Protein AF-A0A381ZHE6-F1 (afdb_monomer_lite)

Sequence (271 aa):
MRTLHIFGDSFSQPFKEDWVWTNQLGNKLQVTALSNNSHIGVSNDWIFSNVRDAILGNQEKPLVKGDVVIVILTSPYRYWFFKDKPQLSNYMISNWDEFATEHDKGITEAIKGYVNYIQRDELDLIRTEFQVGWLKQMRHQIEFDLLLIPGFSMTIDFAGIINVLGDLTGSVSNAEFVTPDDDEKWYKGGIDTRYNHLIKDNHDILADKCVHSLMTGTTLDLCVGFKRHILRGDERYTSKQVGPLLIPKAKKLNTTSDRYKDTKHWLTGDK

Structure (mmCIF, N/CA/C/O backbone):
data_AF-A0A381ZHE6-F1
#
_entry.id   AF-A0A381ZHE6-F1
#
loop_
_atom_site.group_PDB
_atom_site.id
_atom_site.type_symbol
_atom_site.label_atom_id
_atom_site.label_alt_id
_atom_site.label_comp_id
_atom_site.label_asym_id
_atom_site.label_entity_id
_atom_site.label_seq_id
_atom_site.pdbx_PDB_ins_code
_atom_site.Cartn_x
_atom_site.Cartn_y
_atom_site.Cartn_z
_atom_site.occupancy
_atom_site.B_iso_or_equiv
_atom_site.auth_seq_id
_atom_site.auth_comp_id
_atom_site.auth_asym_id
_atom_site.auth_atom_id
_atom_site.pdbx_PDB_model_num
ATOM 1 N N . MET A 1 1 ? -16.348 10.743 16.557 1.00 73.19 1 MET A N 1
ATOM 2 C CA . MET A 1 1 ? -16.405 10.526 15.096 1.00 73.19 1 MET A CA 1
ATOM 3 C C . MET A 1 1 ? -15.244 9.616 14.762 1.00 73.19 1 MET A C 1
ATOM 5 O O . MET A 1 1 ? -14.147 9.947 15.182 1.00 73.19 1 MET A O 1
ATOM 9 N N . ARG A 1 2 ? -15.495 8.451 14.156 1.00 93.94 2 ARG A N 1
ATOM 10 C CA . ARG A 1 2 ? -14.466 7.433 13.890 1.00 93.94 2 ARG A CA 1
ATOM 11 C C . ARG A 1 2 ? -13.943 7.633 12.473 1.00 93.94 2 ARG A C 1
ATOM 13 O O . ARG A 1 2 ? -14.744 7.600 11.536 1.00 93.94 2 ARG A O 1
ATOM 20 N N . THR A 1 3 ? -12.646 7.860 12.320 1.00 98.12 3 THR A N 1
ATOM 21 C CA . THR A 1 3 ? -11.986 8.005 11.018 1.00 98.12 3 THR A CA 1
ATOM 22 C C . THR A 1 3 ? -11.252 6.715 10.669 1.00 98.12 3 THR A C 1
ATOM 24 O O . THR A 1 3 ? -10.624 6.095 11.527 1.00 98.12 3 THR A O 1
ATOM 27 N N . LEU A 1 4 ? -11.337 6.304 9.405 1.00 98.62 4 LEU A N 1
ATOM 28 C CA . LEU A 1 4 ? -10.441 5.308 8.826 1.00 98.62 4 LEU A CA 1
ATOM 29 C C . LEU A 1 4 ? -9.236 6.035 8.228 1.00 98.62 4 LEU A C 1
ATOM 31 O O . LEU A 1 4 ? -9.393 6.788 7.265 1.00 98.62 4 LEU A O 1
ATOM 35 N N . HIS A 1 5 ? -8.050 5.802 8.779 1.00 98.75 5 HIS A N 1
ATOM 36 C CA . HIS A 1 5 ? -6.783 6.260 8.221 1.00 98.75 5 HIS A CA 1
ATOM 37 C C . HIS A 1 5 ? -6.103 5.112 7.484 1.00 98.75 5 HIS A C 1
ATOM 39 O O . HIS A 1 5 ? -5.979 4.014 8.020 1.00 98.75 5 HIS A O 1
ATOM 45 N N . ILE A 1 6 ? -5.661 5.360 6.257 1.00 98.81 6 ILE A N 1
ATOM 46 C CA . ILE A 1 6 ? -4.939 4.389 5.437 1.00 98.81 6 ILE A CA 1
ATOM 47 C C . ILE A 1 6 ? -3.617 5.014 5.017 1.00 98.81 6 ILE A C 1
ATOM 49 O O . ILE A 1 6 ? -3.599 6.097 4.431 1.00 98.81 6 ILE A O 1
ATOM 53 N N . PHE A 1 7 ? -2.526 4.316 5.304 1.00 98.88 7 PHE A N 1
ATOM 54 C CA . PHE A 1 7 ? -1.171 4.693 4.924 1.00 98.88 7 PHE A CA 1
ATOM 55 C C . PHE A 1 7 ? -0.550 3.529 4.164 1.00 98.88 7 PHE A C 1
ATOM 57 O O . PHE A 1 7 ? -0.578 2.397 4.644 1.00 98.88 7 PHE A O 1
ATOM 64 N N . GLY A 1 8 ? 0.009 3.775 2.987 1.00 98.38 8 GLY A N 1
ATOM 65 C CA . GLY A 1 8 ? 0.552 2.683 2.191 1.00 98.38 8 GLY A CA 1
ATOM 66 C C . GLY A 1 8 ? 1.067 3.105 0.830 1.00 98.38 8 GLY A C 1
ATOM 67 O O . GLY A 1 8 ? 1.275 4.290 0.554 1.00 98.38 8 GLY A O 1
ATOM 68 N N . ASP A 1 9 ? 1.277 2.112 -0.023 1.00 97.25 9 ASP A N 1
ATOM 69 C CA . ASP A 1 9 ? 1.780 2.302 -1.374 1.00 97.25 9 ASP A CA 1
ATOM 70 C C . ASP A 1 9 ? 0.673 2.165 -2.438 1.00 97.25 9 ASP A C 1
ATOM 72 O O . ASP A 1 9 ? -0.489 2.530 -2.226 1.00 97.25 9 ASP A O 1
ATOM 76 N N . SER A 1 10 ? 1.022 1.667 -3.625 1.00 96.56 10 SER A N 1
ATOM 77 C CA . SER A 1 10 ? 0.077 1.448 -4.711 1.00 96.56 10 SER A CA 1
ATOM 78 C C . SER A 1 10 ? -1.058 0.487 -4.349 1.00 96.56 10 SER A C 1
ATOM 80 O O . SER A 1 10 ? -2.153 0.676 -4.882 1.00 96.56 10 SER A O 1
ATOM 82 N N . PHE A 1 11 ? -0.876 -0.448 -3.406 1.00 98.44 11 PHE A N 1
ATOM 83 C CA . PHE A 1 11 ? -1.942 -1.338 -2.914 1.00 98.44 11 PHE A CA 1
ATOM 84 C C . PHE A 1 11 ? -3.081 -0.611 -2.193 1.00 98.44 11 PHE A C 1
ATOM 86 O O . PHE A 1 11 ? -4.147 -1.183 -1.989 1.00 98.44 11 PHE A O 1
ATOM 93 N N . SER A 1 12 ? -2.903 0.655 -1.833 1.00 98.50 12 SER A N 1
ATOM 94 C CA . SER A 1 12 ? -3.943 1.463 -1.196 1.00 98.50 12 SER A CA 1
ATOM 95 C C . SER A 1 12 ? -4.092 2.844 -1.819 1.00 98.50 12 SER A C 1
ATOM 97 O O . SER A 1 12 ? -4.783 3.689 -1.257 1.00 98.50 12 SER A O 1
ATOM 99 N N . GLN A 1 13 ? -3.492 3.082 -2.992 1.00 97.12 13 GLN A N 1
ATOM 100 C CA . GLN A 1 13 ? -3.669 4.309 -3.772 1.00 97.12 13 GLN A CA 1
ATOM 101 C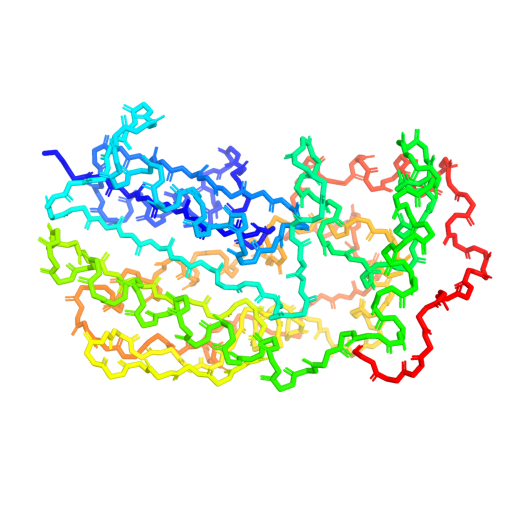 C . GLN A 1 13 ? -5.158 4.710 -3.838 1.00 97.12 13 GLN A C 1
ATOM 103 O O . GLN A 1 13 ? -5.982 3.882 -4.241 1.00 97.12 13 GLN A O 1
ATOM 108 N N . PRO A 1 14 ? -5.512 5.963 -3.491 1.00 96.44 14 PRO A N 1
ATOM 109 C CA . PRO A 1 14 ? -6.895 6.422 -3.511 1.00 96.44 14 PRO A CA 1
ATOM 110 C C . PRO A 1 14 ? -7.425 6.534 -4.944 1.00 96.44 14 PRO A C 1
ATOM 112 O O . PRO A 1 14 ? -7.077 7.450 -5.695 1.00 96.44 14 PRO A O 1
ATOM 115 N N . PHE A 1 15 ? -8.301 5.602 -5.305 1.00 96.38 15 PHE A N 1
ATOM 116 C CA . PHE A 1 15 ? -9.144 5.658 -6.496 1.00 96.38 15 PHE A CA 1
ATOM 117 C C . PHE A 1 15 ? -10.573 6.044 -6.094 1.00 96.38 15 PHE A C 1
ATOM 119 O O . PHE A 1 15 ? -10.993 5.819 -4.959 1.00 96.38 15 PHE A O 1
ATOM 126 N N . LYS A 1 16 ? -11.315 6.683 -7.006 1.00 94.75 16 LYS A N 1
ATOM 127 C CA . LYS A 1 16 ? -12.639 7.256 -6.694 1.00 94.75 16 LYS A CA 1
ATOM 128 C C . LYS A 1 16 ? -13.757 6.223 -6.748 1.00 94.75 16 LYS A C 1
ATOM 130 O O . LYS A 1 16 ? -14.853 6.485 -6.276 1.00 94.75 16 LYS A O 1
ATOM 135 N N . GLU A 1 17 ? -13.502 5.092 -7.384 1.00 96.12 17 GLU A N 1
ATOM 136 C CA . GLU A 1 17 ? -14.490 4.070 -7.649 1.00 96.12 17 GLU A CA 1
ATOM 137 C C . GLU A 1 17 ? -14.916 3.355 -6.361 1.00 96.12 17 GLU A C 1
ATOM 139 O O . GLU A 1 17 ? -14.085 2.878 -5.589 1.00 96.12 17 GLU A O 1
ATOM 144 N N . ASP A 1 18 ? -16.227 3.228 -6.151 1.00 96.00 18 ASP A N 1
ATOM 145 C CA . ASP A 1 18 ? -16.794 2.677 -4.911 1.00 96.00 18 ASP A CA 1
ATOM 146 C C . ASP A 1 18 ? -16.444 1.205 -4.671 1.00 96.00 18 ASP A C 1
ATOM 148 O O . ASP A 1 18 ? -16.496 0.730 -3.541 1.00 96.00 18 ASP A O 1
ATOM 152 N N . TRP A 1 19 ? -16.090 0.472 -5.730 1.00 96.81 19 TRP A N 1
ATOM 153 C CA . TRP A 1 19 ? -15.682 -0.930 -5.631 1.00 96.81 19 TRP A CA 1
ATOM 154 C C . TRP A 1 19 ? -14.234 -1.108 -5.172 1.00 96.81 19 TRP A C 1
ATOM 156 O O . TRP A 1 19 ? -13.796 -2.230 -4.953 1.00 96.81 19 TRP A O 1
ATOM 166 N N . VAL A 1 20 ? -13.475 -0.023 -5.029 1.00 98.25 20 VAL A N 1
ATOM 167 C CA . VAL A 1 20 ? -12.101 -0.086 -4.541 1.00 98.25 20 VAL A CA 1
ATOM 168 C C . VAL A 1 20 ? -12.120 -0.415 -3.051 1.00 98.25 20 VAL A C 1
ATOM 170 O O . VAL A 1 20 ? -12.774 0.264 -2.261 1.00 98.25 20 VAL A O 1
ATOM 173 N N . TRP A 1 21 ? -11.381 -1.456 -2.675 1.00 98.75 21 TRP A N 1
ATOM 174 C CA . TRP A 1 21 ? -11.352 -2.039 -1.328 1.00 98.75 21 TRP A CA 1
ATOM 175 C C . TRP A 1 21 ? -11.212 -1.015 -0.192 1.00 98.75 21 TRP A C 1
ATOM 177 O O . TRP A 1 21 ? -11.856 -1.172 0.840 1.00 98.75 21 TRP A O 1
ATOM 187 N N . THR A 1 22 ? -10.435 0.061 -0.366 1.00 98.38 22 THR A N 1
ATOM 188 C CA . THR A 1 22 ? -10.285 1.109 0.659 1.00 98.38 22 THR A CA 1
ATOM 189 C C . THR A 1 22 ? -11.591 1.864 0.915 1.00 98.38 22 THR A C 1
ATOM 191 O O . THR A 1 22 ? -11.921 2.172 2.060 1.00 98.38 22 THR A O 1
ATOM 194 N N . ASN A 1 23 ? -12.355 2.135 -0.147 1.00 98.25 23 ASN A N 1
ATOM 195 C CA . ASN A 1 23 ? -13.657 2.798 -0.070 1.00 98.25 23 ASN A CA 1
ATOM 196 C C . ASN A 1 23 ? -14.704 1.833 0.500 1.00 98.25 23 ASN A C 1
ATOM 198 O O . ASN A 1 23 ? -15.462 2.194 1.401 1.00 98.25 23 ASN A O 1
ATOM 202 N N . GLN A 1 24 ? -14.694 0.578 0.041 1.00 98.50 24 GLN A N 1
ATOM 203 C CA . GLN A 1 24 ? -15.563 -0.472 0.572 1.00 98.50 24 GLN A CA 1
ATOM 204 C C . GLN A 1 24 ? -15.326 -0.715 2.063 1.00 98.50 24 GLN A C 1
ATOM 206 O O . GLN A 1 24 ? -16.292 -0.826 2.812 1.00 98.50 24 GLN A O 1
ATOM 211 N N . LEU A 1 25 ? -14.069 -0.750 2.510 1.00 98.62 25 LEU A N 1
ATOM 212 C CA . LEU A 1 25 ? -13.713 -0.911 3.916 1.00 98.62 25 LEU A CA 1
ATOM 213 C C . LEU A 1 25 ? -14.293 0.225 4.765 1.00 98.62 25 LEU A C 1
ATOM 215 O O . LEU A 1 25 ? -14.941 -0.043 5.774 1.00 98.62 25 LEU A O 1
ATOM 219 N N . GLY A 1 26 ? -14.128 1.480 4.330 1.00 97.94 26 GLY A N 1
ATOM 220 C CA . GLY A 1 26 ? -14.724 2.633 5.009 1.00 97.94 26 GLY A CA 1
ATOM 221 C C . GLY A 1 26 ? -16.248 2.519 5.124 1.00 97.94 26 GLY A C 1
ATOM 222 O O . GLY A 1 26 ? -16.805 2.679 6.211 1.00 97.94 26 GLY A O 1
ATOM 223 N N . ASN A 1 27 ? -16.916 2.152 4.028 1.00 97.62 27 ASN A N 1
ATOM 224 C CA . ASN A 1 27 ? -18.369 1.977 3.998 1.00 97.62 27 ASN A CA 1
ATOM 225 C C . ASN A 1 27 ? -18.842 0.840 4.919 1.00 97.62 27 ASN A C 1
ATOM 227 O O . ASN A 1 27 ? -19.779 1.027 5.695 1.00 97.62 27 ASN A O 1
ATOM 231 N N . LYS A 1 28 ? -18.186 -0.326 4.874 1.00 98.19 28 LYS A N 1
ATOM 232 C CA . LYS A 1 28 ? -18.549 -1.505 5.679 1.00 98.19 28 LYS A CA 1
ATOM 233 C C . LYS A 1 28 ? -18.286 -1.290 7.175 1.00 98.19 28 LYS A C 1
ATOM 235 O O . LYS A 1 28 ? -19.059 -1.772 7.996 1.00 98.19 28 LYS A O 1
ATOM 240 N N . LEU A 1 29 ? -17.249 -0.527 7.534 1.00 97.62 29 LEU A N 1
ATOM 241 C CA . LEU A 1 29 ? -16.978 -0.111 8.918 1.00 97.62 29 LEU A CA 1
ATOM 242 C C . LEU A 1 29 ? -17.871 1.043 9.399 1.00 97.62 29 LEU A C 1
ATOM 244 O O . LEU A 1 29 ? -17.815 1.388 10.580 1.00 97.62 29 LEU A O 1
ATOM 248 N N . GLN A 1 30 ? -18.665 1.646 8.505 1.00 96.50 30 GLN A N 1
ATOM 249 C CA . GLN A 1 30 ? -19.534 2.791 8.790 1.00 96.50 30 GLN A CA 1
ATOM 250 C C . GLN A 1 30 ? -18.779 3.958 9.450 1.00 96.50 30 GLN A C 1
ATOM 252 O O . GLN A 1 30 ? -19.266 4.595 10.388 1.00 96.50 30 GLN A O 1
ATOM 257 N N . VAL A 1 31 ? -17.555 4.232 8.983 1.00 96.69 31 VAL A N 1
ATOM 258 C CA . VAL A 1 31 ? -16.761 5.355 9.499 1.00 96.69 31 VAL A CA 1
ATOM 259 C C . VAL A 1 31 ? -17.349 6.691 9.058 1.00 96.69 31 VAL A C 1
ATOM 261 O O . VAL A 1 31 ? -17.953 6.815 7.996 1.00 96.69 31 VAL A O 1
ATOM 264 N N . THR A 1 32 ? -17.129 7.730 9.860 1.00 96.31 32 THR A N 1
ATOM 265 C CA . THR A 1 32 ? -17.602 9.085 9.539 1.00 96.31 32 THR A CA 1
ATOM 266 C C . THR A 1 32 ? -16.694 9.801 8.543 1.00 96.31 32 THR A C 1
ATOM 268 O O . THR A 1 32 ? -17.095 10.793 7.940 1.00 96.31 32 THR A O 1
ATOM 271 N N . ALA A 1 33 ? -15.456 9.328 8.391 1.00 96.69 33 ALA A N 1
ATOM 272 C CA . ALA A 1 33 ? -14.471 9.910 7.496 1.00 96.69 33 ALA A CA 1
ATOM 273 C C . ALA A 1 33 ? -13.444 8.865 7.042 1.00 96.69 33 ALA A C 1
ATOM 275 O O . ALA A 1 33 ? -13.059 7.987 7.809 1.00 96.69 33 ALA A O 1
ATOM 276 N N . LEU A 1 34 ? -12.957 9.026 5.810 1.00 97.06 34 LEU A N 1
ATOM 277 C CA . LEU A 1 34 ? -11.798 8.321 5.262 1.00 97.06 34 LEU A CA 1
ATOM 278 C C . LEU A 1 34 ? -10.654 9.323 5.039 1.00 97.06 34 LEU A C 1
ATOM 280 O O . LEU A 1 34 ? -10.879 10.414 4.503 1.00 97.06 34 LEU A O 1
ATOM 284 N N . SER A 1 35 ? -9.449 8.965 5.475 1.00 97.69 35 SER A N 1
ATOM 285 C CA . SER A 1 35 ? -8.186 9.670 5.239 1.00 97.69 35 SER A CA 1
ATOM 286 C C . SER A 1 35 ? -7.210 8.681 4.607 1.00 97.69 35 SER A C 1
ATOM 288 O O . SER A 1 35 ? -6.760 7.755 5.273 1.00 97.69 35 SER A O 1
ATOM 290 N N . ASN A 1 36 ? -6.932 8.807 3.310 1.00 98.12 36 ASN A N 1
ATOM 291 C CA . ASN A 1 36 ? -6.055 7.874 2.604 1.00 98.12 36 ASN A CA 1
ATOM 292 C C . ASN A 1 36 ? -4.790 8.593 2.123 1.00 98.12 36 ASN A C 1
ATOM 294 O O . ASN A 1 36 ? -4.800 9.273 1.097 1.00 98.12 36 ASN A O 1
ATOM 298 N N . ASN A 1 37 ? -3.709 8.411 2.877 1.00 97.75 37 ASN A N 1
ATOM 299 C CA . ASN A 1 37 ? -2.373 8.933 2.617 1.00 97.75 37 ASN A CA 1
ATOM 300 C C . ASN A 1 37 ? -1.497 7.840 1.994 1.00 97.75 37 ASN A C 1
ATOM 302 O O . ASN A 1 37 ? -0.459 7.462 2.540 1.00 97.75 37 ASN A O 1
ATOM 306 N N . SER A 1 38 ? -1.944 7.303 0.861 1.00 98.19 38 SER A N 1
ATOM 307 C CA . SER A 1 38 ? -1.200 6.296 0.105 1.00 98.19 38 SER A CA 1
ATOM 308 C C . SER A 1 38 ? -0.739 6.840 -1.233 1.00 98.19 38 SER A C 1
ATOM 310 O O . SER A 1 38 ? -1.444 7.630 -1.869 1.00 98.19 38 SER A O 1
ATOM 312 N N . HIS A 1 39 ? 0.434 6.402 -1.678 1.00 97.25 39 HIS A N 1
ATOM 313 C CA . HIS A 1 39 ? 0.993 6.858 -2.942 1.00 97.25 39 HIS A CA 1
ATOM 314 C C . HIS A 1 39 ? 1.804 5.760 -3.631 1.00 97.25 39 HIS A C 1
ATOM 316 O O . HIS A 1 39 ? 2.538 5.008 -2.999 1.00 97.25 39 HIS A O 1
ATOM 322 N N . ILE A 1 40 ? 1.710 5.670 -4.956 1.00 94.69 40 ILE A N 1
ATOM 323 C CA . ILE A 1 40 ? 2.493 4.705 -5.736 1.00 94.69 40 ILE A CA 1
ATOM 324 C C . ILE A 1 40 ? 4.007 4.868 -5.510 1.00 94.69 40 ILE A C 1
ATOM 326 O O . ILE A 1 40 ? 4.514 5.990 -5.446 1.00 94.69 40 ILE A O 1
ATOM 330 N N . GLY A 1 41 ? 4.727 3.743 -5.435 1.00 93.81 41 GLY A N 1
ATOM 331 C CA . GLY A 1 41 ? 6.196 3.694 -5.467 1.00 93.81 41 GLY A CA 1
ATOM 332 C C . GLY A 1 41 ? 6.928 4.222 -4.228 1.00 93.81 41 GLY A C 1
ATOM 333 O O . GLY A 1 41 ? 8.147 4.369 -4.277 1.00 93.81 41 GLY A O 1
ATOM 334 N N . VAL A 1 42 ? 6.218 4.519 -3.138 1.00 97.75 42 VAL A N 1
ATOM 335 C CA . VAL A 1 42 ? 6.813 5.050 -1.901 1.00 97.75 42 VAL A CA 1
ATOM 336 C C . VAL A 1 42 ? 7.517 3.974 -1.072 1.00 97.75 42 VAL A C 1
ATOM 338 O O . VAL A 1 42 ? 7.349 2.780 -1.329 1.00 97.75 42 VAL A O 1
ATOM 341 N N . SER A 1 43 ? 8.338 4.403 -0.109 1.00 98.12 43 SER A N 1
ATOM 342 C CA . SER A 1 43 ? 8.979 3.551 0.901 1.00 98.12 43 SER A CA 1
ATOM 343 C C . SER A 1 43 ? 8.209 3.534 2.221 1.00 98.12 43 SER A C 1
ATOM 345 O O . SER A 1 43 ? 7.357 4.392 2.474 1.00 98.12 43 SER A O 1
ATOM 347 N N . ASN A 1 44 ? 8.595 2.615 3.114 1.00 98.38 44 ASN A N 1
ATOM 348 C CA . ASN A 1 44 ? 8.135 2.634 4.500 1.00 98.38 44 ASN A CA 1
ATOM 349 C C . ASN A 1 44 ? 8.531 3.944 5.210 1.00 98.38 44 ASN A C 1
ATOM 351 O O . ASN A 1 44 ? 7.720 4.485 5.949 1.00 98.38 44 ASN A O 1
ATOM 355 N N . ASP A 1 45 ? 9.689 4.551 4.921 1.00 98.19 45 ASP A N 1
ATOM 356 C CA . ASP A 1 45 ? 10.063 5.842 5.534 1.00 98.19 45 ASP A CA 1
ATOM 357 C C . ASP A 1 45 ? 9.009 6.938 5.279 1.00 98.19 45 ASP A C 1
ATOM 359 O O . ASP A 1 45 ? 8.618 7.668 6.192 1.00 98.19 45 ASP A O 1
ATOM 363 N N . TRP A 1 46 ? 8.503 7.029 4.043 1.00 98.56 46 TRP A N 1
ATOM 364 C CA . TRP A 1 46 ? 7.459 7.991 3.686 1.00 98.56 46 TRP A CA 1
ATOM 365 C C . TRP A 1 46 ? 6.110 7.639 4.324 1.00 98.56 46 TRP A C 1
ATOM 367 O O . TRP A 1 46 ? 5.430 8.513 4.867 1.00 98.56 46 TRP A O 1
ATOM 377 N N . ILE A 1 47 ? 5.730 6.357 4.302 1.00 98.75 47 ILE A N 1
ATOM 378 C CA . ILE A 1 47 ? 4.487 5.861 4.916 1.00 98.75 47 ILE A CA 1
ATOM 379 C C . ILE A 1 47 ? 4.466 6.209 6.410 1.00 98.75 47 ILE A C 1
ATOM 381 O O . ILE A 1 47 ? 3.514 6.817 6.899 1.00 98.75 47 ILE A O 1
ATOM 385 N N . PHE A 1 48 ? 5.547 5.909 7.130 1.00 98.69 48 PHE A N 1
ATOM 386 C CA . PHE A 1 48 ? 5.663 6.174 8.563 1.00 98.69 48 PHE A CA 1
ATOM 387 C C . PHE A 1 48 ? 5.795 7.668 8.885 1.00 98.69 48 PHE A C 1
ATOM 389 O O . PHE A 1 48 ? 5.301 8.102 9.927 1.00 98.69 48 PHE A O 1
ATOM 396 N N . SER A 1 49 ? 6.364 8.481 7.987 1.00 98.44 49 SER A N 1
ATOM 397 C CA . SER A 1 49 ? 6.299 9.944 8.115 1.00 98.44 49 SER A CA 1
ATOM 398 C C . SER A 1 49 ? 4.852 10.443 8.102 1.00 98.44 49 SER A C 1
ATOM 400 O O . SER A 1 49 ? 4.492 11.270 8.934 1.00 98.44 49 SER A O 1
ATOM 402 N N . ASN A 1 50 ? 3.997 9.901 7.227 1.00 98.44 50 ASN A N 1
ATOM 403 C CA . ASN A 1 50 ? 2.579 10.272 7.187 1.00 98.44 50 ASN A CA 1
ATOM 404 C C . ASN A 1 50 ? 1.817 9.803 8.431 1.00 98.44 50 ASN A C 1
ATOM 406 O O . ASN A 1 50 ? 0.994 10.554 8.952 1.00 98.44 50 ASN A O 1
ATOM 410 N N . VAL A 1 51 ? 2.115 8.604 8.947 1.00 98.62 51 VAL A N 1
ATOM 411 C CA . VAL A 1 51 ? 1.567 8.147 10.237 1.00 98.62 51 VAL A CA 1
ATOM 412 C C . VAL A 1 51 ? 1.950 9.132 11.343 1.00 98.62 51 VAL A C 1
ATOM 414 O O . VAL A 1 51 ? 1.097 9.571 12.112 1.00 98.62 51 VAL A O 1
ATOM 417 N N . ARG A 1 52 ? 3.229 9.522 11.409 1.00 98.44 52 ARG A N 1
ATOM 418 C CA . ARG A 1 52 ? 3.727 10.485 12.397 1.00 98.44 52 ARG A CA 1
ATOM 419 C C . ARG A 1 52 ? 3.025 11.835 12.271 1.00 98.44 52 ARG A C 1
ATOM 421 O O . ARG A 1 52 ? 2.642 12.402 13.288 1.00 98.44 52 ARG A O 1
ATOM 428 N N . ASP A 1 53 ? 2.838 12.342 11.059 1.00 98.38 53 ASP A N 1
ATOM 429 C CA . ASP A 1 53 ? 2.151 13.616 10.837 1.00 98.38 53 ASP A CA 1
ATOM 430 C C . ASP A 1 53 ? 0.673 13.559 11.235 1.00 98.38 53 ASP A C 1
ATOM 432 O O . ASP A 1 53 ? 0.173 14.511 11.834 1.00 98.38 53 ASP A O 1
ATOM 436 N N . ALA A 1 54 ? -0.011 12.437 10.995 1.00 98.19 54 ALA A N 1
ATOM 437 C CA . ALA A 1 54 ? -1.374 12.232 11.480 1.00 98.19 54 ALA A CA 1
ATOM 438 C C . ALA A 1 54 ? -1.439 12.233 13.019 1.00 98.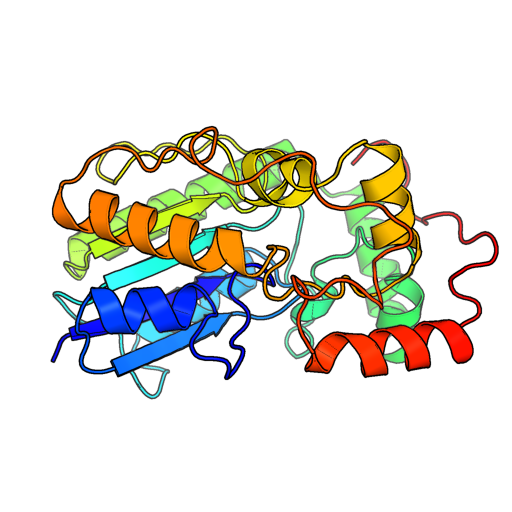19 54 ALA A C 1
ATOM 440 O O . ALA A 1 54 ? -2.314 12.879 13.592 1.00 98.19 54 ALA A O 1
ATOM 441 N N . ILE A 1 55 ? -0.485 11.572 13.688 1.00 97.88 55 ILE A N 1
ATOM 442 C CA . ILE A 1 55 ? -0.370 11.539 15.158 1.00 97.88 55 ILE A CA 1
ATOM 443 C C . ILE A 1 55 ? -0.094 12.932 15.741 1.00 97.88 55 ILE A C 1
ATOM 445 O O . ILE A 1 55 ? -0.673 13.307 16.756 1.00 97.88 55 ILE A O 1
ATOM 449 N N . LEU A 1 56 ? 0.792 13.706 15.110 1.00 97.62 56 LEU A N 1
ATOM 450 C CA . LEU A 1 56 ? 1.157 15.051 15.566 1.00 97.62 56 LEU A CA 1
ATOM 451 C C . LEU A 1 56 ? 0.102 16.116 15.237 1.00 97.62 56 LEU A C 1
ATOM 453 O O . LEU A 1 56 ? 0.242 17.259 15.664 1.00 97.62 56 LEU A O 1
ATOM 457 N N . GLY A 1 57 ? -0.938 15.756 14.483 1.00 96.12 57 GLY A N 1
ATOM 458 C CA . GLY A 1 57 ? -1.977 16.678 14.040 1.00 96.12 57 GLY A CA 1
ATOM 459 C C . GLY A 1 57 ? -1.538 17.641 12.937 1.00 96.12 57 GLY A C 1
ATOM 460 O O . GLY A 1 57 ? -2.114 18.715 12.793 1.00 96.12 57 GLY A O 1
ATOM 461 N N . ASN A 1 58 ? -0.550 17.246 12.132 1.00 96.12 58 ASN A N 1
ATOM 462 C CA . ASN A 1 58 ? -0.075 18.000 10.967 1.00 96.12 58 ASN A CA 1
ATOM 463 C C . ASN A 1 58 ? -0.919 17.749 9.700 1.00 96.12 58 ASN A C 1
ATOM 465 O O . ASN A 1 58 ? -0.597 18.267 8.632 1.00 96.12 58 ASN A O 1
ATOM 469 N N . GLN A 1 59 ? -1.974 16.936 9.793 1.00 93.19 59 GLN A N 1
ATOM 470 C CA . GLN A 1 59 ? -2.891 16.623 8.695 1.00 93.19 59 GLN A CA 1
ATOM 471 C C . GLN A 1 59 ? -4.290 17.177 8.974 1.00 93.19 59 GLN A C 1
ATOM 473 O O . GLN A 1 59 ? -4.666 17.380 10.125 1.00 93.19 59 GLN A O 1
ATOM 478 N N . GLU A 1 60 ? -5.091 17.362 7.918 1.00 91.31 60 GLU A N 1
ATOM 479 C CA . GLU A 1 60 ? -6.482 17.834 8.027 1.00 91.31 60 GLU A CA 1
ATOM 480 C C . GLU A 1 60 ? -7.323 16.960 8.973 1.00 91.31 60 GLU A C 1
ATOM 482 O O . GLU A 1 60 ? -8.178 17.458 9.704 1.00 91.31 60 GLU A O 1
ATOM 487 N N . LYS A 1 61 ? -7.052 15.651 8.977 1.00 94.00 61 LYS A N 1
ATOM 488 C CA . LYS A 1 61 ? -7.670 14.677 9.876 1.00 94.00 61 LYS A CA 1
ATOM 489 C C . LYS A 1 61 ? -6.593 14.127 10.812 1.00 94.00 61 LYS A C 1
ATOM 491 O O . LYS A 1 61 ? -5.910 13.181 10.422 1.00 94.00 61 LYS A O 1
ATOM 496 N N . PRO A 1 62 ? -6.405 14.712 12.009 1.00 96.00 62 PRO A N 1
ATOM 497 C CA . PRO A 1 62 ? -5.501 14.150 13.003 1.00 96.00 62 PRO A CA 1
ATOM 498 C C . PRO A 1 62 ? -5.984 12.763 13.429 1.00 96.00 62 PRO A C 1
ATOM 500 O O . PRO A 1 62 ? -7.187 12.492 13.466 1.00 96.00 62 PRO A O 1
ATOM 503 N N . LEU A 1 63 ? -5.040 11.892 13.762 1.00 97.44 63 LEU A N 1
ATOM 504 C CA . LEU A 1 63 ? -5.319 10.563 14.286 1.00 97.44 63 LEU A CA 1
ATOM 505 C C . LEU A 1 63 ? -5.627 10.667 15.782 1.00 97.44 63 LEU A C 1
ATOM 507 O O . LEU A 1 63 ? -4.846 11.232 16.550 1.00 97.44 63 LEU A O 1
ATOM 511 N N . VAL A 1 64 ? -6.777 10.131 16.192 1.00 97.00 64 VAL A N 1
ATOM 512 C CA . VAL A 1 64 ? -7.265 10.212 17.575 1.00 97.00 64 VAL A CA 1
ATOM 513 C C . VAL A 1 64 ? -7.673 8.843 18.121 1.00 97.00 64 VAL A C 1
ATOM 515 O O . VAL A 1 64 ? -7.805 7.863 17.389 1.00 97.00 64 VAL A O 1
ATOM 518 N N . LYS A 1 65 ? -7.893 8.778 19.438 1.00 97.88 65 LYS A N 1
ATOM 519 C CA . LYS A 1 65 ? -8.396 7.584 20.125 1.00 97.88 65 LYS A CA 1
ATOM 520 C C . LYS A 1 65 ? -9.655 7.024 19.456 1.00 97.88 65 LYS A C 1
ATOM 522 O O . LYS A 1 65 ? -10.616 7.755 19.213 1.00 97.88 65 LYS A O 1
ATOM 527 N N . GLY A 1 66 ? -9.672 5.709 19.246 1.00 97.00 66 GLY A N 1
ATOM 528 C CA . GLY A 1 66 ? -10.792 4.964 18.668 1.00 97.00 66 GLY A CA 1
ATOM 529 C C . GLY A 1 66 ? -10.879 4.994 17.138 1.00 97.00 66 GLY A C 1
ATOM 530 O O . GLY A 1 66 ? -11.762 4.334 16.582 1.00 97.00 66 GLY A O 1
ATOM 531 N N . ASP A 1 67 ? -9.990 5.720 16.454 1.00 98.38 67 ASP A N 1
ATOM 532 C CA . ASP A 1 67 ? -9.854 5.630 14.999 1.00 98.38 67 ASP A CA 1
ATOM 533 C C . ASP A 1 67 ? -9.392 4.231 14.558 1.00 98.38 67 ASP A C 1
ATOM 535 O O . ASP A 1 67 ? -8.835 3.455 15.339 1.00 98.38 67 ASP A O 1
ATOM 539 N N . VAL A 1 68 ? -9.621 3.914 13.281 1.00 98.62 68 VAL A N 1
ATOM 540 C CA . VAL A 1 68 ? -9.092 2.705 12.633 1.00 98.62 68 VAL A CA 1
ATOM 541 C C . VAL A 1 68 ? -7.935 3.103 11.739 1.00 98.62 68 VAL A C 1
ATOM 543 O O . VAL A 1 68 ? -8.059 4.024 10.936 1.00 98.62 68 VAL A O 1
ATOM 546 N N . VAL A 1 69 ? -6.828 2.383 11.841 1.00 98.81 69 VAL A N 1
ATOM 547 C CA . VAL A 1 69 ? -5.610 2.624 11.079 1.00 98.81 69 VAL A CA 1
ATOM 548 C C . VAL A 1 69 ? -5.243 1.367 10.307 1.00 98.81 69 VAL A C 1
ATOM 550 O O . VAL A 1 69 ? -5.064 0.293 10.882 1.00 98.81 69 VAL A O 1
ATOM 553 N N . ILE A 1 70 ? -5.095 1.515 8.995 1.00 98.88 70 ILE A N 1
ATOM 554 C CA . ILE A 1 70 ? -4.538 0.496 8.111 1.00 98.88 70 ILE A CA 1
ATOM 555 C C . ILE A 1 70 ? -3.177 0.987 7.644 1.00 98.88 70 ILE A C 1
ATOM 557 O O . ILE A 1 70 ? -3.069 2.074 7.072 1.00 98.88 70 ILE A O 1
ATOM 561 N N . VAL A 1 71 ? -2.143 0.186 7.873 1.00 98.88 71 VAL A N 1
ATOM 562 C CA . VAL A 1 71 ? -0.806 0.448 7.334 1.00 98.88 71 VAL A CA 1
ATOM 563 C C . VAL A 1 71 ? -0.448 -0.689 6.395 1.00 98.88 71 VAL A C 1
ATOM 565 O O . VAL A 1 71 ? -0.396 -1.838 6.824 1.00 98.88 71 VAL A O 1
ATOM 568 N N . ILE A 1 72 ? -0.204 -0.372 5.126 1.00 98.75 72 ILE A N 1
ATOM 569 C CA . ILE A 1 72 ? 0.321 -1.321 4.150 1.00 98.75 72 ILE A CA 1
ATOM 570 C C . ILE A 1 72 ? 1.833 -1.121 4.098 1.00 98.75 72 ILE A C 1
ATOM 572 O O . ILE A 1 72 ? 2.300 -0.086 3.625 1.00 98.75 72 ILE A O 1
ATOM 576 N N . LEU A 1 73 ? 2.596 -2.098 4.588 1.00 98.50 73 LEU A N 1
ATOM 577 C CA . LEU A 1 73 ? 4.051 -2.081 4.461 1.00 98.50 73 LEU A CA 1
ATOM 578 C C . LEU A 1 73 ? 4.446 -2.382 3.023 1.00 98.50 73 LEU A C 1
ATOM 580 O O . LEU A 1 73 ? 3.945 -3.323 2.415 1.00 98.50 73 LEU A O 1
ATOM 584 N N . THR A 1 74 ? 5.384 -1.618 2.489 1.00 97.62 74 THR A N 1
ATOM 585 C CA . THR A 1 74 ? 5.985 -1.898 1.185 1.00 97.62 74 THR A CA 1
ATOM 586 C C . THR A 1 74 ? 7.319 -2.629 1.351 1.00 97.62 74 THR A C 1
ATOM 588 O O . THR A 1 74 ? 7.712 -2.953 2.472 1.00 97.62 74 THR A O 1
ATOM 591 N N . SER A 1 75 ? 8.028 -2.893 0.250 1.00 95.75 75 SER A N 1
ATOM 592 C CA . SER A 1 75 ? 9.339 -3.552 0.284 1.00 95.75 75 SER A CA 1
ATOM 593 C C . SER A 1 75 ? 10.298 -2.860 1.275 1.00 95.75 75 SER A C 1
ATOM 595 O O . SER A 1 75 ? 10.437 -1.630 1.221 1.00 95.75 75 SER A O 1
ATOM 597 N N . PRO A 1 76 ? 10.986 -3.628 2.148 1.00 95.38 76 PRO A N 1
ATOM 598 C CA . PRO A 1 76 ? 11.895 -3.078 3.159 1.00 95.38 76 PRO A CA 1
ATOM 599 C C . PRO A 1 76 ? 13.119 -2.391 2.538 1.00 95.38 76 PRO A C 1
ATOM 601 O O . PRO A 1 76 ? 13.751 -1.552 3.178 1.00 95.38 76 PRO A O 1
ATOM 604 N N . TYR A 1 77 ? 13.419 -2.707 1.276 1.00 94.75 77 TYR A N 1
ATOM 605 C CA . TYR A 1 77 ? 14.575 -2.203 0.543 1.00 94.75 77 TYR A CA 1
ATOM 606 C C . TYR A 1 77 ? 14.353 -0.817 -0.061 1.00 94.75 77 TYR A C 1
ATOM 608 O O . TYR A 1 77 ? 15.298 -0.227 -0.580 1.00 94.75 77 TYR A O 1
ATOM 616 N N . ARG A 1 78 ? 13.126 -0.280 -0.044 1.00 95.38 78 ARG A N 1
ATOM 617 C CA . ARG A 1 78 ? 12.830 1.056 -0.584 1.00 95.38 78 ARG A CA 1
ATOM 618 C C . ARG A 1 78 ? 13.215 2.143 0.415 1.00 95.38 78 ARG A C 1
ATOM 620 O O . ARG A 1 78 ? 12.906 2.047 1.597 1.00 95.38 78 ARG A O 1
ATOM 627 N N . TYR A 1 79 ? 13.783 3.232 -0.092 1.00 96.19 79 TYR A N 1
ATOM 628 C CA . TYR A 1 79 ? 14.194 4.398 0.697 1.00 96.19 79 TYR A CA 1
ATOM 629 C C . TYR A 1 79 ? 13.568 5.674 0.153 1.00 96.19 79 TYR A C 1
ATOM 631 O O . TYR A 1 79 ? 13.506 5.868 -1.061 1.00 96.19 79 TYR A O 1
ATOM 639 N N . TRP A 1 80 ? 13.170 6.584 1.044 1.00 96.44 80 TRP A N 1
ATOM 640 C CA . TRP A 1 80 ? 12.667 7.896 0.627 1.00 96.44 80 TRP A CA 1
ATOM 641 C C . TRP A 1 80 ? 13.823 8.861 0.327 1.00 96.44 80 TRP A C 1
ATOM 643 O O . TRP A 1 80 ? 14.172 9.716 1.1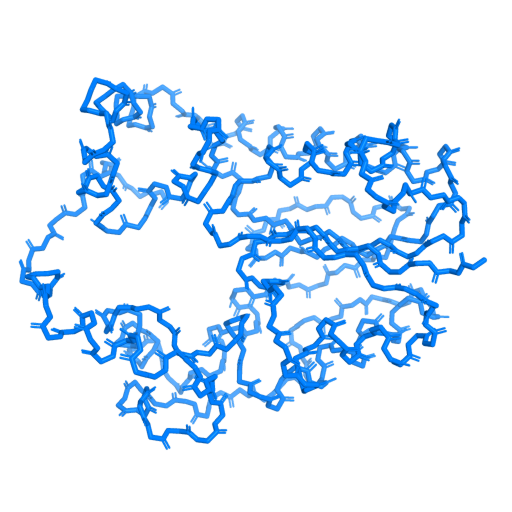36 1.00 96.44 80 TRP A O 1
ATOM 653 N N . PHE A 1 81 ? 14.443 8.708 -0.846 1.00 95.00 81 PHE A N 1
ATOM 654 C CA . PHE A 1 81 ? 15.612 9.507 -1.232 1.00 95.00 81 PHE A CA 1
ATOM 655 C C . PHE A 1 81 ? 15.271 10.952 -1.619 1.00 95.00 81 PHE A C 1
ATOM 657 O O . PHE A 1 81 ? 15.977 11.888 -1.249 1.00 95.00 81 PHE A O 1
ATOM 664 N N . PHE A 1 82 ? 14.186 11.141 -2.374 1.00 93.75 82 PHE A N 1
ATOM 665 C CA . PHE A 1 82 ? 13.770 12.449 -2.875 1.00 93.75 82 PHE A CA 1
ATOM 666 C C . PHE A 1 82 ? 12.595 12.979 -2.063 1.00 93.75 82 PHE A C 1
ATOM 668 O O . PHE A 1 82 ? 11.468 12.499 -2.220 1.00 93.75 82 PHE A O 1
ATOM 675 N N . LYS A 1 83 ? 12.835 14.019 -1.258 1.00 91.44 83 LYS A N 1
ATOM 676 C CA . LYS A 1 83 ? 11.815 14.637 -0.398 1.00 91.44 83 LYS A CA 1
ATOM 677 C C . LYS A 1 83 ? 10.509 14.932 -1.150 1.00 91.44 83 LYS A C 1
ATOM 679 O O . LYS A 1 83 ? 9.452 14.472 -0.741 1.00 91.44 83 LYS A O 1
ATOM 684 N N . ASP A 1 84 ? 10.585 15.588 -2.305 1.00 93.75 84 ASP A N 1
ATOM 685 C CA . ASP A 1 84 ? 9.389 16.020 -3.047 1.00 93.75 84 ASP A CA 1
ATOM 686 C C . ASP A 1 84 ? 8.940 15.025 -4.136 1.00 93.75 84 ASP A C 1
ATOM 688 O O . ASP A 1 84 ? 8.035 15.318 -4.922 1.00 93.75 84 ASP A O 1
ATOM 692 N N . LYS A 1 85 ? 9.584 13.851 -4.221 1.00 94.38 85 LYS A N 1
ATOM 693 C CA . LYS A 1 85 ? 9.286 12.793 -5.206 1.00 94.38 85 LYS A CA 1
ATOM 694 C C . LYS A 1 85 ? 9.263 11.412 -4.540 1.00 94.38 85 LYS A C 1
ATOM 696 O O . LYS A 1 85 ? 10.046 10.535 -4.911 1.00 94.38 85 LYS A O 1
ATOM 701 N N . PRO A 1 86 ? 8.370 11.184 -3.563 1.00 95.88 86 PRO A N 1
ATOM 702 C CA . PRO A 1 86 ? 8.359 9.945 -2.792 1.00 95.88 86 PRO A CA 1
ATOM 703 C C . PRO A 1 86 ? 8.138 8.693 -3.654 1.00 95.88 86 PRO A C 1
ATOM 705 O O . PRO A 1 86 ? 8.630 7.625 -3.307 1.00 95.88 86 PRO A O 1
ATOM 708 N N . GLN A 1 87 ? 7.493 8.806 -4.818 1.00 93.50 87 GLN A N 1
ATOM 709 C CA . GLN A 1 87 ? 7.321 7.702 -5.769 1.00 93.50 87 GLN A CA 1
ATOM 710 C C . GLN A 1 87 ? 8.627 7.158 -6.366 1.00 93.50 87 GLN A C 1
ATOM 712 O O . GLN A 1 87 ? 8.636 6.054 -6.903 1.00 93.50 87 GLN A O 1
ATOM 717 N N . LEU A 1 88 ? 9.724 7.918 -6.285 1.00 94.19 88 LEU A N 1
ATOM 718 C CA . LEU A 1 88 ? 11.051 7.473 -6.719 1.00 94.19 88 LEU A CA 1
ATOM 719 C C . LEU A 1 88 ? 11.758 6.631 -5.650 1.00 94.19 88 LEU A C 1
ATOM 721 O O . LEU A 1 88 ? 12.930 6.310 -5.812 1.00 94.19 88 LEU A O 1
ATOM 725 N N . SER A 1 89 ? 11.068 6.240 -4.578 1.00 95.69 89 SER A N 1
ATOM 726 C CA . SER A 1 89 ? 11.632 5.319 -3.587 1.00 95.69 89 SER A CA 1
ATOM 727 C C . SER A 1 89 ? 11.792 3.896 -4.130 1.00 95.69 89 SER A C 1
ATOM 729 O O . SER A 1 89 ? 12.617 3.128 -3.638 1.00 95.69 89 SER A O 1
ATOM 731 N N . ASN A 1 90 ? 11.002 3.529 -5.143 1.00 93.00 90 ASN A N 1
ATOM 732 C CA . ASN A 1 90 ? 11.055 2.223 -5.786 1.00 93.00 90 ASN A CA 1
ATOM 733 C C . ASN A 1 90 ? 12.105 2.181 -6.910 1.00 93.00 90 ASN A C 1
ATOM 735 O O . ASN A 1 90 ? 11.755 2.209 -8.086 1.00 93.00 90 ASN A O 1
ATOM 739 N N . TYR A 1 91 ? 13.385 2.112 -6.546 1.00 89.81 91 TYR A N 1
ATOM 740 C CA . TYR A 1 91 ? 14.505 2.068 -7.501 1.00 89.81 91 TYR A CA 1
ATOM 741 C C . TYR A 1 91 ? 14.684 0.727 -8.229 1.00 89.81 91 TYR A C 1
ATOM 743 O O . TYR A 1 91 ? 15.503 0.638 -9.137 1.00 89.81 91 TYR A O 1
ATOM 751 N N . MET A 1 92 ? 13.917 -0.298 -7.845 1.00 86.69 92 MET A N 1
ATOM 752 C CA . MET A 1 92 ? 13.929 -1.639 -8.447 1.00 86.69 92 MET A CA 1
ATOM 753 C C . MET A 1 92 ? 13.039 -1.748 -9.695 1.00 86.69 92 MET A C 1
ATOM 755 O O . MET A 1 92 ? 12.883 -2.828 -10.260 1.00 86.69 92 MET A O 1
ATOM 759 N N . ILE A 1 93 ? 12.396 -0.653 -10.118 1.00 82.12 93 ILE A N 1
ATOM 760 C CA . ILE A 1 93 ? 11.719 -0.641 -11.417 1.00 82.12 93 ILE A CA 1
ATOM 761 C C . ILE A 1 93 ? 12.761 -0.467 -12.522 1.00 82.12 93 ILE A C 1
ATOM 763 O O . ILE A 1 93 ? 13.638 0.393 -12.443 1.00 82.12 93 ILE A O 1
ATOM 767 N N . SER A 1 94 ? 12.616 -1.262 -13.579 1.00 73.31 94 SER A N 1
ATOM 768 C CA . SER A 1 94 ? 13.583 -1.404 -14.675 1.00 73.31 94 SER A CA 1
ATOM 769 C C . SER A 1 94 ? 14.037 -0.096 -15.320 1.00 73.31 94 SER A C 1
ATOM 771 O O . SER A 1 94 ? 15.168 -0.015 -15.783 1.00 73.31 94 SER A O 1
ATOM 773 N N . ASN A 1 95 ? 13.185 0.926 -15.335 1.00 73.00 95 ASN A N 1
ATOM 774 C CA . ASN A 1 95 ? 13.467 2.220 -15.948 1.00 73.00 95 ASN A CA 1
ATOM 775 C C . ASN A 1 95 ? 13.468 3.381 -14.938 1.00 73.00 95 ASN A C 1
ATOM 777 O O . ASN A 1 95 ? 13.159 4.524 -15.277 1.00 73.00 95 ASN A O 1
ATOM 781 N N . TRP A 1 96 ? 13.758 3.085 -13.671 1.00 84.75 96 TRP A N 1
ATOM 782 C CA . TRP A 1 96 ? 13.761 4.081 -12.605 1.00 84.75 96 TRP A CA 1
ATOM 783 C C . TRP A 1 96 ? 14.708 5.250 -12.885 1.00 84.75 96 TRP A C 1
ATOM 785 O O . TRP A 1 96 ? 14.368 6.404 -12.624 1.00 84.75 96 TRP A O 1
ATOM 795 N N . ASP A 1 97 ? 15.896 4.958 -13.410 1.00 79.56 97 ASP A N 1
ATOM 796 C CA . ASP A 1 97 ? 16.956 5.942 -13.587 1.00 79.56 97 ASP A CA 1
ATOM 797 C C . ASP A 1 97 ? 16.667 6.939 -14.705 1.00 79.56 97 ASP A C 1
ATOM 799 O O . ASP A 1 97 ? 17.088 8.087 -14.589 1.00 79.56 97 ASP A O 1
ATOM 803 N N . GLU A 1 98 ? 15.901 6.555 -15.728 1.00 79.06 98 GLU A N 1
ATOM 804 C CA . GLU A 1 98 ? 15.373 7.492 -16.726 1.00 79.06 98 GLU A CA 1
ATOM 805 C C . GLU A 1 98 ? 14.556 8.595 -16.038 1.00 79.06 98 GLU A C 1
ATOM 807 O O . GLU A 1 98 ? 14.857 9.780 -16.178 1.00 79.06 98 GLU A O 1
ATOM 812 N N . PHE A 1 99 ? 13.579 8.206 -15.211 1.00 79.06 99 PHE A N 1
ATOM 813 C CA . PHE A 1 99 ? 12.729 9.157 -14.494 1.00 79.06 99 PHE A CA 1
ATOM 814 C C . PHE A 1 99 ? 13.492 9.948 -13.434 1.00 79.06 99 PHE A C 1
ATOM 816 O O . PHE A 1 99 ? 13.256 11.140 -13.260 1.00 79.06 99 PHE A O 1
ATOM 823 N N . ALA A 1 100 ? 14.398 9.301 -12.703 1.00 83.31 100 ALA A N 1
ATOM 824 C CA . ALA A 1 100 ? 15.168 9.970 -11.664 1.00 83.31 100 ALA A CA 1
ATOM 825 C C . ALA A 1 100 ? 16.153 10.994 -12.259 1.00 83.31 100 ALA A C 1
ATOM 827 O O . ALA A 1 100 ? 16.291 12.095 -11.724 1.00 83.31 100 ALA A O 1
ATOM 828 N N . THR A 1 101 ? 16.773 10.684 -13.404 1.00 81.75 101 THR A N 1
ATOM 829 C CA . THR A 1 101 ? 17.746 11.568 -14.069 1.00 81.75 101 THR A CA 1
ATOM 830 C C . THR A 1 101 ? 17.096 12.816 -14.657 1.00 81.75 101 THR A C 1
ATOM 832 O O . THR A 1 101 ? 17.719 13.877 -14.637 1.00 81.75 101 THR A O 1
ATOM 835 N N . GLU A 1 102 ? 15.844 12.728 -15.128 1.00 82.31 102 GLU A N 1
ATOM 836 C CA . GLU A 1 102 ? 15.058 13.911 -15.524 1.00 82.31 102 GLU A CA 1
ATOM 837 C C . GLU A 1 102 ? 14.920 14.928 -14.380 1.00 82.31 102 GLU A C 1
ATOM 839 O O . GLU A 1 102 ? 14.720 16.119 -14.626 1.00 82.31 102 GLU A O 1
ATOM 844 N N . HIS A 1 103 ? 15.028 14.470 -13.131 1.00 82.31 103 HIS A N 1
ATOM 845 C CA . HIS A 1 103 ? 14.958 15.318 -11.950 1.00 82.31 103 HIS A CA 1
ATOM 846 C C . HIS A 1 103 ? 16.335 15.758 -11.457 1.00 82.31 103 HIS A C 1
ATOM 848 O O . HIS A 1 103 ? 16.557 16.955 -11.294 1.00 82.31 103 HIS A O 1
ATOM 854 N N . ASP A 1 104 ? 17.242 14.813 -11.200 1.00 87.75 104 ASP A N 1
ATOM 855 C CA . ASP A 1 104 ? 18.596 15.119 -10.742 1.00 87.75 104 ASP A CA 1
ATOM 856 C C . ASP A 1 104 ? 19.554 13.952 -11.015 1.00 87.75 104 ASP A C 1
ATOM 858 O O . ASP A 1 104 ? 19.525 12.905 -10.357 1.00 87.75 104 ASP A O 1
ATOM 862 N N . LYS A 1 105 ? 20.457 14.147 -11.979 1.00 90.06 105 LYS A N 1
ATOM 863 C CA . LYS A 1 105 ? 21.479 13.157 -12.335 1.00 90.06 105 LYS A CA 1
ATOM 864 C C . LYS A 1 105 ? 22.451 12.870 -11.185 1.00 90.06 105 LYS A C 1
ATOM 866 O O . LYS A 1 105 ? 22.855 11.726 -11.009 1.00 90.06 105 LYS A O 1
ATOM 871 N N . GLY A 1 106 ? 22.840 13.886 -10.415 1.00 93.12 106 GLY A N 1
ATOM 872 C CA . GLY A 1 106 ? 23.798 13.735 -9.320 1.00 93.12 106 GLY A CA 1
ATOM 873 C C . GLY A 1 106 ? 23.230 12.884 -8.188 1.00 93.12 106 GLY A C 1
ATOM 874 O O . GLY A 1 106 ? 23.884 11.944 -7.736 1.00 93.12 106 GLY A O 1
ATOM 875 N N . ILE A 1 107 ? 21.983 13.157 -7.789 1.00 91.56 107 ILE A N 1
ATOM 876 C CA . ILE A 1 107 ? 21.273 12.336 -6.798 1.00 91.56 107 ILE A CA 1
ATOM 877 C C . ILE A 1 107 ? 21.072 10.915 -7.333 1.00 91.56 107 ILE A C 1
ATOM 879 O O . ILE A 1 107 ? 21.287 9.951 -6.601 1.00 91.56 107 ILE A O 1
ATOM 883 N N . THR A 1 108 ? 20.717 10.771 -8.612 1.00 92.62 108 THR A N 1
ATOM 884 C CA . THR A 1 108 ? 20.524 9.457 -9.244 1.00 92.62 108 THR A CA 1
ATOM 885 C C . THR A 1 108 ? 21.786 8.597 -9.159 1.00 92.62 108 THR A C 1
ATOM 887 O O . THR A 1 108 ? 21.715 7.469 -8.678 1.00 92.62 108 THR A O 1
ATOM 890 N N . GLU A 1 109 ? 22.954 9.121 -9.540 1.00 93.56 109 GLU A N 1
ATOM 891 C CA . GLU A 1 109 ? 24.219 8.373 -9.457 1.00 93.56 109 GLU A CA 1
ATOM 892 C C . GLU A 1 109 ? 24.623 8.054 -8.008 1.00 93.56 109 GLU A C 1
ATOM 894 O O . GLU A 1 109 ? 25.113 6.958 -7.729 1.00 93.56 109 GLU A O 1
ATOM 899 N N . ALA A 1 110 ? 24.358 8.960 -7.060 1.00 95.50 110 ALA A N 1
ATOM 900 C CA . ALA A 1 110 ? 24.590 8.698 -5.641 1.00 95.50 110 ALA A CA 1
ATOM 901 C C . ALA A 1 110 ? 23.712 7.551 -5.115 1.00 95.50 110 ALA A C 1
ATOM 903 O O . ALA A 1 110 ? 24.206 6.681 -4.397 1.00 95.50 110 ALA A O 1
ATOM 904 N N . ILE A 1 111 ? 22.435 7.509 -5.510 1.00 94.88 111 ILE A N 1
ATOM 905 C CA . ILE A 1 111 ? 21.524 6.410 -5.170 1.00 94.88 111 ILE A CA 1
ATOM 906 C C . ILE A 1 111 ? 22.025 5.108 -5.787 1.00 94.88 111 ILE A C 1
ATOM 908 O O . ILE A 1 111 ? 22.135 4.121 -5.064 1.00 94.88 111 ILE A O 1
ATOM 912 N N . LYS A 1 112 ? 22.398 5.105 -7.076 1.00 92.94 112 LYS A N 1
ATOM 913 C CA . LYS A 1 112 ? 22.957 3.918 -7.743 1.00 92.94 112 LYS A CA 1
ATOM 914 C C . LYS A 1 112 ? 24.184 3.380 -7.006 1.00 92.94 112 LYS A C 1
ATOM 916 O O . LYS A 1 112 ? 24.300 2.173 -6.806 1.00 92.94 112 LYS A O 1
ATOM 921 N N . GLY A 1 113 ? 25.081 4.268 -6.577 1.00 95.19 113 GLY A N 1
ATOM 922 C CA . GLY A 1 113 ? 26.245 3.903 -5.774 1.00 95.19 113 GLY A CA 1
ATOM 923 C C . GLY A 1 113 ? 25.861 3.341 -4.403 1.00 95.19 113 GLY A C 1
ATOM 924 O O . GLY A 1 113 ? 26.373 2.303 -3.990 1.00 95.19 113 GLY A O 1
ATOM 925 N N . TYR A 1 114 ? 24.923 3.989 -3.711 1.00 95.50 114 TYR A N 1
ATOM 926 C CA . TYR A 1 114 ? 24.444 3.537 -2.409 1.00 95.50 114 TYR A CA 1
ATOM 927 C C . TYR A 1 114 ? 23.819 2.144 -2.482 1.00 95.50 114 TYR A C 1
ATOM 929 O O . TYR A 1 114 ? 24.236 1.248 -1.750 1.00 95.50 114 TYR A O 1
ATOM 937 N N . VAL A 1 115 ? 22.852 1.935 -3.377 1.00 93.81 115 VAL A N 1
ATOM 938 C CA . VAL A 1 115 ? 22.122 0.666 -3.426 1.00 93.81 115 VAL A CA 1
ATOM 939 C C . VAL A 1 115 ? 23.009 -0.485 -3.902 1.00 93.81 115 VAL A C 1
ATOM 941 O O . VAL A 1 115 ? 22.878 -1.583 -3.379 1.00 93.81 115 VAL A O 1
ATOM 944 N N . ASN A 1 116 ? 23.958 -0.262 -4.817 1.00 92.75 116 ASN A N 1
ATOM 945 C CA . ASN A 1 116 ? 24.811 -1.343 -5.322 1.00 92.75 116 ASN A CA 1
ATOM 946 C C . ASN A 1 116 ? 25.979 -1.684 -4.386 1.00 92.75 116 ASN A C 1
ATOM 948 O O . ASN A 1 116 ? 26.435 -2.824 -4.391 1.00 92.75 116 ASN A O 1
ATOM 952 N N . TYR A 1 117 ? 26.478 -0.722 -3.601 1.00 94.94 117 TYR A N 1
ATOM 953 C CA . TYR A 1 117 ? 27.751 -0.896 -2.886 1.00 94.94 117 TYR A CA 1
ATOM 954 C C . TYR A 1 117 ? 27.691 -0.657 -1.372 1.00 94.94 117 TYR A C 1
ATOM 956 O O . TYR A 1 117 ? 28.645 -1.005 -0.679 1.00 94.94 117 TYR A O 1
ATOM 964 N N . ILE A 1 118 ? 26.623 -0.048 -0.844 1.00 95.75 118 ILE A N 1
ATOM 965 C CA . ILE A 1 118 ? 26.544 0.375 0.568 1.00 95.75 118 ILE A CA 1
ATOM 966 C C . ILE A 1 118 ? 25.355 -0.254 1.298 1.00 95.75 118 ILE A C 1
ATOM 968 O O . ILE A 1 118 ? 25.487 -0.644 2.460 1.00 95.75 118 ILE A O 1
ATOM 972 N N . GLN A 1 119 ? 24.190 -0.308 0.653 1.00 94.88 119 GLN A N 1
ATOM 973 C CA . GLN A 1 119 ? 22.965 -0.843 1.239 1.00 94.88 119 GLN A CA 1
ATOM 974 C C . GLN A 1 119 ? 23.150 -2.307 1.661 1.00 94.88 119 GLN A C 1
ATOM 976 O O . GLN A 1 119 ? 23.775 -3.093 0.951 1.00 94.88 119 GLN A O 1
ATOM 981 N N . ARG A 1 120 ? 22.591 -2.663 2.822 1.00 94.38 120 ARG A N 1
ATOM 982 C CA . ARG A 1 120 ? 22.668 -4.007 3.404 1.00 94.38 120 ARG A CA 1
ATOM 983 C C . ARG A 1 120 ? 21.279 -4.469 3.817 1.00 94.38 120 ARG A C 1
ATOM 985 O O . ARG A 1 120 ? 20.675 -3.847 4.687 1.00 94.38 120 ARG A O 1
ATOM 992 N N . ASP A 1 121 ? 20.850 -5.595 3.266 1.00 92.44 121 ASP A N 1
ATOM 993 C CA . ASP A 1 121 ? 19.498 -6.132 3.438 1.00 92.44 121 ASP A CA 1
ATOM 994 C C . ASP A 1 121 ? 19.128 -6.364 4.911 1.00 92.44 121 ASP A C 1
ATOM 996 O O . ASP A 1 121 ? 18.022 -6.045 5.334 1.00 92.44 121 ASP A O 1
ATOM 1000 N N . GLU A 1 122 ? 20.070 -6.841 5.731 1.00 94.31 122 GLU A N 1
ATOM 1001 C CA . GLU A 1 122 ? 19.853 -7.027 7.173 1.00 94.31 122 GLU A CA 1
ATOM 1002 C C . GLU A 1 122 ? 19.481 -5.710 7.876 1.00 94.31 122 GLU A C 1
ATOM 1004 O O . GLU A 1 122 ? 18.588 -5.679 8.721 1.00 94.31 122 GLU A O 1
ATOM 1009 N N . LEU A 1 123 ? 20.119 -4.595 7.499 1.00 95.88 123 LEU A N 1
ATOM 1010 C CA . LEU A 1 123 ? 19.805 -3.294 8.090 1.00 95.88 123 LEU A CA 1
ATOM 1011 C C . LEU A 1 123 ? 18.452 -2.753 7.630 1.00 95.88 123 LEU A C 1
ATOM 1013 O O . LEU A 1 123 ? 17.780 -2.067 8.401 1.00 95.88 123 LEU A O 1
ATOM 1017 N N . ASP A 1 124 ? 18.049 -3.062 6.400 1.00 95.44 124 ASP A N 1
ATOM 1018 C CA . ASP A 1 124 ? 16.732 -2.705 5.873 1.00 95.44 124 ASP A CA 1
ATOM 1019 C C . ASP A 1 124 ? 15.605 -3.411 6.626 1.00 95.44 124 ASP A C 1
ATOM 1021 O O . ASP A 1 124 ? 14.586 -2.792 6.964 1.00 95.44 124 ASP A O 1
ATOM 1025 N N . LEU A 1 125 ? 15.817 -4.690 6.940 1.00 94.69 125 LEU A N 1
ATOM 1026 C CA . LEU A 1 125 ? 14.903 -5.482 7.753 1.00 94.69 125 LEU A CA 1
ATOM 1027 C C . LEU A 1 125 ? 14.830 -4.936 9.183 1.00 94.69 125 LEU A C 1
ATOM 1029 O O . LEU A 1 125 ? 13.740 -4.582 9.628 1.00 94.69 125 LEU A O 1
ATOM 1033 N N . ILE A 1 126 ? 15.971 -4.735 9.855 1.00 95.94 126 ILE A N 1
ATOM 1034 C CA . ILE A 1 126 ? 16.020 -4.173 11.220 1.00 95.94 126 ILE A CA 1
ATOM 1035 C C . ILE A 1 126 ? 15.350 -2.792 11.285 1.00 95.94 126 ILE A C 1
ATOM 1037 O O . ILE A 1 126 ? 14.609 -2.489 12.222 1.00 95.94 126 ILE A O 1
ATOM 1041 N N . ARG A 1 127 ? 15.563 -1.933 10.281 1.00 96.38 127 ARG A N 1
ATOM 1042 C CA . ARG A 1 127 ? 14.875 -0.636 10.202 1.00 96.38 127 ARG A CA 1
ATOM 1043 C C . ARG A 1 127 ? 13.359 -0.814 10.145 1.00 96.38 127 ARG A C 1
ATOM 1045 O O . ARG A 1 127 ? 12.643 -0.098 10.846 1.00 96.38 127 ARG A O 1
ATOM 1052 N N . THR A 1 128 ? 12.878 -1.741 9.321 1.00 96.50 128 THR A N 1
ATOM 1053 C CA . THR A 1 128 ? 11.442 -2.028 9.196 1.00 96.50 128 THR A CA 1
ATOM 1054 C C . THR A 1 128 ? 10.882 -2.565 10.517 1.00 96.50 128 THR A C 1
ATOM 1056 O O . THR A 1 128 ? 9.817 -2.134 10.955 1.00 96.50 128 THR A O 1
ATOM 1059 N N . GLU A 1 129 ? 11.628 -3.415 11.225 1.00 97.06 129 GLU A N 1
ATOM 1060 C CA . GLU A 1 129 ? 11.261 -3.896 12.562 1.00 97.06 129 GLU A CA 1
ATOM 1061 C C . GLU A 1 129 ? 11.148 -2.753 13.582 1.00 97.06 129 GLU A C 1
ATOM 1063 O O . GLU A 1 129 ? 10.168 -2.689 14.328 1.00 97.06 129 GLU A O 1
ATOM 1068 N N . PHE A 1 130 ? 12.083 -1.794 13.583 1.00 98.00 130 PHE A N 1
ATOM 1069 C CA . PHE A 1 130 ? 11.986 -0.610 14.444 1.00 98.00 130 PHE A CA 1
ATOM 1070 C C . PHE A 1 130 ? 10.765 0.251 14.123 1.00 98.00 130 PHE A C 1
ATOM 1072 O O . PHE A 1 130 ? 10.100 0.739 15.040 1.00 98.00 130 PHE A O 1
ATOM 1079 N N . GLN A 1 131 ? 10.444 0.421 12.840 1.00 98.12 131 GLN A N 1
ATOM 1080 C CA . GLN A 1 131 ? 9.244 1.132 12.406 1.00 98.12 131 GLN A CA 1
ATOM 1081 C C . GLN A 1 131 ? 7.982 0.431 12.934 1.00 98.12 131 GLN A C 1
ATOM 1083 O O . GLN A 1 131 ? 7.146 1.071 13.576 1.00 98.12 131 GLN A O 1
ATOM 1088 N N . VAL A 1 132 ? 7.877 -0.891 12.771 1.00 98.44 132 VAL A N 1
ATOM 1089 C CA . VAL A 1 132 ? 6.758 -1.691 13.299 1.00 98.44 132 VAL A CA 1
ATOM 1090 C C . VAL A 1 132 ? 6.661 -1.590 14.824 1.00 98.44 132 VAL A C 1
ATOM 1092 O O . VAL A 1 132 ? 5.574 -1.347 15.352 1.00 98.44 132 VAL A O 1
ATOM 1095 N N . GLY A 1 133 ? 7.781 -1.713 15.540 1.00 98.44 133 GLY A N 1
ATOM 1096 C CA . GLY A 1 133 ? 7.829 -1.561 16.996 1.00 98.44 133 GLY A CA 1
ATOM 1097 C C . GLY A 1 133 ? 7.341 -0.185 17.459 1.00 98.44 133 GLY A C 1
ATOM 1098 O O . GLY A 1 133 ? 6.519 -0.090 18.374 1.00 98.44 133 GLY A O 1
ATOM 1099 N N . TRP A 1 134 ? 7.773 0.883 16.780 1.00 98.56 134 TRP A N 1
ATOM 1100 C CA . TRP A 1 134 ? 7.296 2.242 17.039 1.00 98.56 134 TRP A CA 1
ATOM 1101 C C . TRP A 1 134 ? 5.786 2.376 16.805 1.00 98.56 134 TRP A C 1
ATOM 1103 O O . TRP A 1 134 ? 5.084 2.893 17.673 1.00 98.56 134 TRP A O 1
ATOM 1113 N N . LEU A 1 135 ? 5.258 1.863 15.689 1.00 98.69 135 LEU A N 1
ATOM 1114 C CA . LEU A 1 135 ? 3.823 1.919 15.387 1.00 98.69 135 LEU A CA 1
ATOM 1115 C C . LEU A 1 135 ? 2.984 1.174 16.431 1.00 98.69 135 LEU A C 1
ATOM 1117 O O . LEU A 1 135 ? 1.957 1.694 16.869 1.00 98.69 135 LEU A O 1
ATOM 1121 N N . LYS A 1 136 ? 3.435 -0.006 16.876 1.00 98.44 136 LYS A N 1
ATOM 1122 C CA . LYS A 1 136 ? 2.789 -0.765 17.961 1.00 98.44 136 LYS A CA 1
ATOM 1123 C C . LYS A 1 136 ? 2.742 0.061 19.249 1.00 98.44 136 LYS A C 1
ATOM 1125 O O . LYS A 1 136 ? 1.687 0.159 19.873 1.00 98.44 136 LYS A O 1
ATOM 1130 N N . GLN A 1 137 ? 3.842 0.721 19.613 1.00 98.31 137 GLN A N 1
ATOM 1131 C CA . GLN A 1 137 ? 3.876 1.599 20.784 1.00 98.31 137 GLN A CA 1
ATOM 1132 C C . GLN A 1 137 ? 2.927 2.799 20.640 1.00 98.31 137 GLN A C 1
ATOM 1134 O O . GLN A 1 137 ? 2.191 3.110 21.578 1.00 98.31 137 GLN A O 1
ATOM 1139 N N . MET A 1 138 ? 2.900 3.453 19.475 1.00 98.38 138 MET A N 1
ATOM 1140 C CA . MET A 1 138 ? 1.995 4.582 19.218 1.00 98.38 138 MET A CA 1
ATOM 114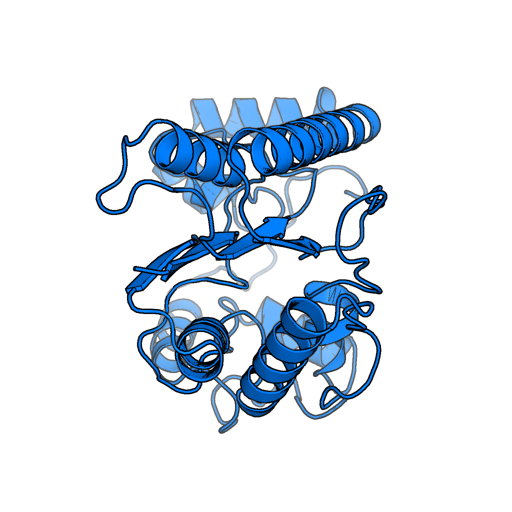1 C C . MET A 1 138 ? 0.527 4.160 19.286 1.00 98.38 138 MET A C 1
ATOM 1143 O O . MET A 1 138 ? -0.290 4.873 19.868 1.00 98.38 138 MET A O 1
ATOM 1147 N N . ARG A 1 139 ? 0.199 2.972 18.767 1.00 97.94 139 ARG A N 1
ATOM 1148 C CA . ARG A 1 139 ? -1.135 2.377 18.887 1.00 97.94 139 ARG A CA 1
ATOM 1149 C C . ARG A 1 139 ? -1.576 2.274 20.343 1.00 97.94 139 ARG A C 1
ATOM 1151 O O . ARG A 1 139 ? -2.697 2.659 20.657 1.00 97.94 139 ARG A O 1
ATOM 1158 N N . HIS A 1 140 ? -0.709 1.791 21.230 1.00 97.19 140 HIS A N 1
ATOM 1159 C CA . HIS A 1 140 ? -1.027 1.694 22.655 1.00 97.19 140 HIS A CA 1
ATOM 1160 C C . HIS A 1 140 ? -1.171 3.060 23.331 1.00 97.19 140 HIS A C 1
ATOM 1162 O O . HIS A 1 140 ? -2.054 3.225 24.164 1.00 97.19 140 HIS A O 1
ATOM 1168 N N . GLN A 1 141 ? -0.329 4.034 22.979 1.00 97.88 141 GLN A N 1
ATOM 1169 C CA . GLN A 1 141 ? -0.366 5.366 23.590 1.00 97.88 141 GLN A CA 1
ATOM 1170 C C . GLN A 1 141 ? -1.585 6.193 23.173 1.00 97.88 141 GLN A C 1
ATOM 1172 O O . GLN A 1 141 ? -2.102 6.956 23.984 1.00 97.88 141 GLN A O 1
ATOM 1177 N N . ILE A 1 142 ? -2.022 6.062 21.921 1.00 97.88 142 ILE A N 1
ATOM 1178 C CA . ILE A 1 142 ? -3.127 6.853 21.361 1.00 97.88 142 ILE A CA 1
ATOM 1179 C C . ILE A 1 142 ? -4.455 6.088 21.414 1.00 97.88 142 ILE A C 1
ATOM 1181 O O . ILE A 1 142 ? -5.518 6.700 21.387 1.00 97.88 142 ILE A O 1
ATOM 1185 N N . GLU A 1 143 ? -4.398 4.761 21.537 1.00 97.88 143 GLU A N 1
ATOM 1186 C CA . GLU A 1 143 ? -5.548 3.859 21.629 1.00 97.88 143 GLU A CA 1
ATOM 1187 C C . GLU A 1 143 ? -6.391 3.816 20.336 1.00 97.88 143 GLU A C 1
ATOM 1189 O O . GLU A 1 143 ? -7.600 4.058 20.355 1.00 97.88 143 GLU A O 1
ATOM 1194 N N . PHE A 1 144 ? -5.753 3.497 19.203 1.00 97.94 144 PHE A N 1
ATOM 1195 C CA . PHE A 1 144 ? -6.424 3.230 17.917 1.00 97.94 144 PHE A CA 1
ATOM 1196 C C . PHE A 1 144 ? -6.412 1.738 17.532 1.00 97.94 144 PHE A C 1
ATOM 1198 O O . PHE A 1 144 ? -5.572 0.951 17.989 1.00 97.94 144 PHE A O 1
ATOM 1205 N N . ASP A 1 145 ? -7.330 1.340 16.653 1.00 98.00 145 ASP A N 1
ATOM 1206 C CA . ASP A 1 145 ? -7.360 -0.006 16.074 1.00 98.00 145 ASP A CA 1
ATOM 1207 C C . ASP A 1 145 ? -6.385 -0.095 14.903 1.00 98.00 145 ASP A C 1
ATOM 1209 O O . ASP A 1 145 ? -6.380 0.777 14.040 1.00 98.00 145 ASP A O 1
ATOM 1213 N N . LEU A 1 146 ? -5.561 -1.143 14.855 1.00 98.62 146 LEU A N 1
ATOM 1214 C CA . LEU A 1 146 ? -4.516 -1.290 13.842 1.00 98.62 146 LEU A CA 1
ATOM 1215 C C . LEU A 1 146 ? -4.664 -2.604 13.081 1.00 98.62 146 LEU A C 1
ATOM 1217 O O . LEU A 1 146 ? -4.690 -3.675 13.689 1.00 98.62 146 LEU A O 1
ATOM 1221 N N . LEU A 1 147 ? -4.639 -2.504 11.754 1.00 98.75 147 LEU A N 1
ATOM 1222 C CA . LEU A 1 147 ? -4.367 -3.614 10.849 1.00 98.75 147 LEU A CA 1
ATOM 1223 C C . LEU A 1 147 ? -3.108 -3.288 10.034 1.00 98.75 147 LEU A C 1
ATOM 1225 O O . LEU A 1 147 ? -3.103 -2.374 9.208 1.00 98.75 147 LEU A O 1
ATOM 1229 N N . LEU A 1 148 ? -2.028 -4.019 10.304 1.00 98.81 148 LEU A N 1
ATOM 1230 C CA . LEU A 1 148 ? -0.742 -3.882 9.624 1.00 98.81 148 LEU A CA 1
ATOM 1231 C C . LEU A 1 148 ? -0.634 -4.972 8.557 1.00 98.81 148 LEU A C 1
ATOM 1233 O O . LEU A 1 148 ? -0.548 -6.146 8.900 1.00 98.81 148 LEU A O 1
ATOM 1237 N N . ILE A 1 149 ? -0.657 -4.599 7.282 1.00 98.81 149 ILE A N 1
ATOM 1238 C CA . ILE A 1 149 ? -0.716 -5.540 6.161 1.00 98.81 149 ILE A CA 1
ATOM 1239 C C . ILE A 1 149 ? 0.623 -5.521 5.407 1.00 98.81 149 ILE A C 1
ATOM 1241 O O . ILE A 1 149 ? 1.017 -4.463 4.915 1.00 98.81 149 ILE A O 1
ATOM 1245 N N . PRO A 1 150 ? 1.330 -6.654 5.267 1.00 98.50 150 PRO A N 1
ATOM 1246 C CA . PRO A 1 150 ? 2.487 -6.740 4.386 1.00 98.50 150 PRO A CA 1
ATOM 1247 C C . PRO A 1 150 ? 2.051 -6.659 2.918 1.00 98.50 150 PRO A C 1
ATOM 1249 O O . PRO A 1 150 ? 1.306 -7.500 2.412 1.00 98.50 150 PRO A O 1
ATOM 1252 N N . GLY A 1 151 ? 2.536 -5.647 2.207 1.00 98.00 151 GLY A N 1
ATOM 1253 C CA . GLY A 1 151 ? 2.421 -5.552 0.755 1.00 98.00 151 GLY A CA 1
ATOM 1254 C C . GLY A 1 151 ? 3.353 -6.524 0.032 1.00 98.00 151 GLY A C 1
ATOM 1255 O O . GLY A 1 151 ? 3.029 -6.960 -1.065 1.00 98.00 151 GLY A O 1
ATOM 1256 N N . PHE A 1 152 ? 4.474 -6.892 0.655 1.00 96.19 152 PHE A N 1
ATOM 1257 C CA . PHE A 1 152 ? 5.484 -7.821 0.138 1.00 96.19 152 PHE A CA 1
ATOM 1258 C C . PHE A 1 152 ? 5.858 -8.840 1.213 1.00 96.19 152 PHE A C 1
ATOM 1260 O O . PHE A 1 152 ? 5.705 -8.561 2.403 1.00 96.19 152 PHE A O 1
ATOM 1267 N N . SER A 1 153 ? 6.398 -9.986 0.799 1.00 93.88 153 SER A N 1
ATOM 1268 C CA . SER A 1 153 ? 6.922 -10.997 1.719 1.00 93.88 153 SER A CA 1
ATOM 1269 C C . SER A 1 153 ? 7.982 -10.407 2.653 1.00 93.88 153 SER A C 1
ATOM 1271 O O . SER A 1 153 ? 9.023 -9.926 2.208 1.00 93.88 153 SER A O 1
ATOM 1273 N N . MET A 1 154 ? 7.713 -10.461 3.955 1.00 93.62 154 MET A N 1
ATOM 1274 C CA . MET A 1 154 ? 8.627 -10.049 5.016 1.00 93.62 154 MET A CA 1
ATOM 1275 C C . MET A 1 154 ? 8.212 -10.679 6.345 1.00 93.62 154 MET A C 1
ATOM 1277 O O . MET A 1 154 ? 7.057 -11.065 6.532 1.00 93.62 154 MET A O 1
ATOM 1281 N N . THR A 1 155 ? 9.151 -10.746 7.283 1.00 91.31 155 THR A N 1
ATOM 1282 C CA . THR A 1 155 ? 8.873 -11.180 8.654 1.00 91.31 155 THR A CA 1
ATOM 1283 C C . THR A 1 155 ? 8.359 -10.001 9.473 1.00 91.31 155 THR A C 1
ATOM 1285 O O . THR A 1 155 ? 8.979 -8.941 9.493 1.00 91.31 155 THR A O 1
ATOM 1288 N N . ILE A 1 156 ? 7.232 -10.184 10.163 1.00 95.81 156 ILE A N 1
ATOM 1289 C CA . ILE A 1 156 ? 6.635 -9.177 11.048 1.00 95.81 156 ILE A CA 1
ATOM 1290 C C . ILE A 1 156 ? 6.299 -9.839 12.382 1.00 95.81 156 ILE A C 1
ATOM 1292 O O . ILE A 1 156 ? 5.642 -10.879 12.421 1.00 95.81 156 ILE A O 1
ATOM 1296 N N . ASP A 1 157 ? 6.700 -9.207 13.484 1.00 96.38 157 ASP A N 1
ATOM 1297 C CA . ASP A 1 157 ? 6.208 -9.569 14.812 1.00 96.38 157 ASP A CA 1
ATOM 1298 C C . ASP A 1 157 ? 4.807 -8.981 15.058 1.00 96.38 157 ASP A C 1
ATOM 1300 O O . ASP A 1 157 ? 4.637 -7.818 15.453 1.00 96.38 157 ASP A O 1
ATOM 1304 N N . PHE A 1 158 ? 3.790 -9.820 14.874 1.00 97.56 158 PHE A N 1
ATOM 1305 C CA . PHE A 1 158 ? 2.393 -9.472 15.123 1.00 97.56 158 PHE A CA 1
ATOM 1306 C C . PHE A 1 158 ? 1.973 -9.545 16.601 1.00 97.56 158 PHE A C 1
ATOM 1308 O O . PHE A 1 158 ? 0.801 -9.320 16.901 1.00 97.56 158 PHE A O 1
ATOM 1315 N N . ALA A 1 159 ? 2.873 -9.823 17.554 1.00 96.38 159 ALA A N 1
ATOM 1316 C CA . ALA A 1 159 ? 2.497 -9.889 18.967 1.00 96.38 159 ALA A CA 1
ATOM 1317 C C . ALA A 1 159 ? 1.788 -8.599 19.425 1.00 96.38 159 ALA A C 1
ATOM 1319 O O . ALA A 1 159 ? 2.325 -7.500 19.292 1.00 96.38 159 ALA A O 1
ATOM 1320 N N . GLY A 1 160 ? 0.574 -8.727 19.968 1.00 95.75 160 GLY A N 1
ATOM 1321 C CA . GLY A 1 160 ? -0.231 -7.593 20.446 1.00 95.75 160 GLY A CA 1
ATOM 1322 C C . GLY A 1 160 ? -1.058 -6.859 19.377 1.00 95.75 160 GLY A C 1
ATOM 1323 O O . GLY A 1 160 ? -1.748 -5.892 19.714 1.00 95.75 160 GLY A O 1
ATOM 1324 N N . ILE A 1 161 ? -1.031 -7.309 18.119 1.00 97.75 161 ILE A N 1
ATOM 1325 C CA . ILE A 1 161 ? -1.873 -6.817 17.017 1.00 97.75 161 ILE A CA 1
ATOM 1326 C C . ILE A 1 161 ? -2.504 -7.994 16.253 1.00 97.75 161 ILE A C 1
ATOM 1328 O O . ILE A 1 161 ? -2.217 -9.155 16.535 1.00 97.75 161 ILE A O 1
ATOM 1332 N N . ILE A 1 162 ? -3.402 -7.704 15.308 1.00 98.50 162 ILE A N 1
ATOM 1333 C CA . ILE A 1 162 ? -4.007 -8.735 14.453 1.00 98.50 162 ILE A CA 1
ATOM 1334 C C . ILE A 1 162 ? -2.916 -9.353 13.574 1.00 98.50 162 ILE A C 1
ATOM 1336 O O . ILE A 1 162 ? -2.208 -8.636 12.869 1.00 98.50 162 ILE A O 1
ATOM 1340 N N . ASN A 1 163 ? -2.801 -10.681 13.610 1.00 98.38 163 ASN A N 1
ATOM 1341 C CA . ASN A 1 163 ? -1.880 -11.424 12.758 1.00 98.38 163 ASN A CA 1
ATOM 1342 C C . ASN A 1 163 ? -2.333 -11.386 11.291 1.00 98.38 163 ASN A C 1
ATOM 1344 O O . ASN A 1 163 ? -3.528 -11.512 11.012 1.00 98.38 163 ASN A O 1
ATOM 1348 N N . VAL A 1 164 ? -1.386 -11.281 10.358 1.00 98.69 164 VAL A N 1
ATOM 1349 C CA . VAL A 1 164 ? -1.653 -11.391 8.918 1.00 98.69 164 VAL A CA 1
ATOM 1350 C C . VAL A 1 164 ? -0.839 -12.546 8.345 1.00 98.69 164 VAL A C 1
ATOM 1352 O O . VAL A 1 164 ? 0.371 -12.612 8.541 1.00 98.69 164 VAL A O 1
ATOM 1355 N N . LEU A 1 165 ? -1.510 -13.470 7.656 1.00 98.44 165 LEU A N 1
ATOM 1356 C CA . LEU A 1 165 ? -0.866 -14.579 6.954 1.00 98.44 165 LEU A CA 1
ATOM 1357 C C . LEU A 1 165 ? -0.792 -14.264 5.458 1.00 98.44 165 LEU A C 1
ATOM 1359 O O . LEU A 1 165 ? -1.820 -13.978 4.848 1.00 98.44 165 LEU A O 1
ATOM 1363 N N . GLY A 1 166 ? 0.405 -14.365 4.879 1.00 98.19 166 GLY A N 1
ATOM 1364 C CA . GLY A 1 166 ? 0.666 -14.006 3.483 1.00 98.19 166 GLY A CA 1
ATOM 1365 C C . GLY A 1 166 ? 0.902 -12.508 3.287 1.00 98.19 166 GLY A C 1
ATOM 1366 O O . GLY A 1 166 ? 1.049 -11.761 4.250 1.00 98.19 166 GLY A O 1
ATOM 1367 N N . ASP A 1 167 ? 0.939 -12.080 2.029 1.00 98.62 167 ASP A N 1
ATOM 1368 C CA . ASP A 1 167 ? 1.237 -10.714 1.587 1.00 98.62 167 ASP A CA 1
ATOM 1369 C C . ASP A 1 167 ? 0.404 -10.317 0.355 1.00 98.62 167 ASP A C 1
ATOM 1371 O O . ASP A 1 167 ? -0.073 -11.169 -0.397 1.00 98.62 167 ASP A O 1
ATOM 1375 N N . LEU A 1 168 ? 0.215 -9.017 0.120 1.00 98.69 168 LEU A N 1
ATOM 1376 C CA . LEU A 1 168 ? -0.622 -8.559 -0.997 1.00 98.69 168 LEU A CA 1
ATOM 1377 C C . LEU A 1 168 ? -0.005 -8.833 -2.377 1.00 98.69 168 LEU A C 1
ATOM 1379 O O . LEU A 1 168 ? -0.755 -8.994 -3.339 1.00 98.69 168 LEU A O 1
ATOM 1383 N N . THR A 1 169 ? 1.323 -8.911 -2.494 1.00 97.50 169 THR A N 1
ATOM 1384 C CA . THR A 1 169 ? 2.006 -9.177 -3.768 1.00 97.50 169 THR A CA 1
ATOM 1385 C C . THR A 1 169 ? 1.903 -10.652 -4.136 1.00 97.50 169 THR A C 1
ATOM 1387 O O . THR A 1 169 ? 1.125 -11.004 -5.024 1.00 97.50 169 THR A O 1
ATOM 1390 N N . GLY A 1 170 ? 2.616 -11.525 -3.425 1.00 97.06 170 GLY A N 1
ATOM 1391 C CA . GLY A 1 170 ? 2.719 -12.941 -3.767 1.00 97.06 170 GLY A CA 1
ATOM 1392 C C . GLY A 1 170 ? 1.443 -13.714 -3.459 1.00 97.06 170 GLY A C 1
ATOM 1393 O O . GLY A 1 170 ? 0.972 -14.510 -4.275 1.00 97.06 170 GLY A O 1
ATOM 1394 N N . SER A 1 171 ? 0.844 -13.462 -2.294 1.00 98.19 171 SER A N 1
ATOM 1395 C CA . SER A 1 171 ? -0.306 -14.253 -1.848 1.00 98.19 171 SER A CA 1
ATOM 1396 C C . SER A 1 171 ? -1.614 -13.835 -2.518 1.00 98.19 171 SER A C 1
ATOM 1398 O O . SER A 1 171 ? -2.499 -14.684 -2.635 1.00 98.19 171 SER A O 1
ATOM 1400 N N . VAL A 1 172 ? -1.740 -12.587 -2.990 1.00 98.50 172 VAL A N 1
ATOM 1401 C CA . VAL A 1 172 ? -2.967 -12.069 -3.625 1.00 98.50 172 VAL A CA 1
ATOM 1402 C C . VAL A 1 172 ? -2.740 -11.664 -5.083 1.00 98.50 172 VAL A C 1
ATOM 1404 O O . VAL A 1 172 ? -3.203 -12.378 -5.966 1.00 98.50 172 VAL A O 1
ATOM 1407 N N . SER A 1 173 ? -2.026 -10.565 -5.352 1.00 98.19 173 SER A N 1
ATOM 1408 C CA . SER A 1 173 ? -1.897 -9.956 -6.689 1.00 98.19 173 SER A CA 1
ATOM 1409 C C . SER A 1 173 ? -1.340 -10.916 -7.740 1.00 98.19 173 SER A C 1
ATOM 1411 O O . SER A 1 173 ? -1.953 -11.078 -8.796 1.00 98.19 173 SER A O 1
ATOM 1413 N N . ASN A 1 174 ? -0.197 -11.561 -7.479 1.00 97.56 174 ASN A N 1
ATOM 1414 C CA . ASN A 1 174 ? 0.422 -12.468 -8.451 1.00 97.56 174 ASN A CA 1
ATOM 1415 C C . ASN A 1 174 ? -0.410 -13.747 -8.629 1.00 97.56 174 ASN A C 1
ATOM 1417 O O . ASN A 1 174 ? -0.461 -14.319 -9.715 1.00 97.56 174 ASN A O 1
ATOM 1421 N N . ALA A 1 175 ? -1.136 -14.165 -7.590 1.00 97.81 175 ALA A N 1
ATOM 1422 C CA . ALA A 1 175 ? -2.006 -15.333 -7.656 1.00 97.81 175 ALA A CA 1
ATOM 1423 C C . ALA A 1 175 ? -3.262 -15.125 -8.523 1.00 97.81 175 ALA A C 1
ATOM 1425 O O . ALA A 1 175 ? -3.956 -16.095 -8.835 1.00 97.81 175 ALA A O 1
ATOM 1426 N N . GLU A 1 176 ? -3.576 -13.892 -8.933 1.00 98.19 176 GLU A N 1
ATOM 1427 C CA . GLU A 1 176 ? -4.667 -13.604 -9.873 1.00 98.19 176 GLU A CA 1
ATOM 1428 C C . GLU A 1 176 ? -4.357 -14.080 -11.296 1.00 98.19 176 GLU A C 1
ATOM 1430 O O . GLU A 1 176 ? -5.286 -14.356 -12.062 1.00 98.19 176 GLU A O 1
ATOM 1435 N N . PHE A 1 177 ? -3.075 -14.204 -11.648 1.00 98.19 177 PHE A N 1
ATOM 1436 C CA . PHE A 1 177 ? -2.634 -14.624 -12.973 1.00 98.19 177 PHE A CA 1
ATOM 1437 C C . PHE A 1 177 ? -2.707 -16.140 -13.149 1.00 98.19 177 PHE A C 1
ATOM 1439 O O . PHE A 1 177 ? -2.498 -16.920 -12.214 1.00 98.19 177 PHE A O 1
ATOM 1446 N N . VAL A 1 178 ? -3.041 -16.569 -14.369 1.00 97.69 178 VAL A N 1
ATOM 1447 C CA . VAL A 1 178 ? -3.116 -17.995 -14.724 1.00 97.69 178 VAL A CA 1
ATOM 1448 C C . VAL A 1 178 ? -1.736 -18.640 -14.606 1.00 97.69 178 VAL A C 1
ATOM 1450 O O . VAL A 1 178 ? -1.620 -19.735 -14.058 1.00 97.69 178 VAL A O 1
ATOM 1453 N N . THR A 1 179 ? -0.697 -17.946 -15.069 1.00 97.00 179 THR A N 1
ATOM 1454 C CA . THR A 1 179 ? 0.694 -18.405 -15.015 1.00 97.00 179 THR A CA 1
ATOM 1455 C C . THR A 1 179 ? 1.655 -17.273 -14.623 1.00 97.00 179 THR A C 1
ATOM 1457 O O . THR A 1 179 ? 1.313 -16.100 -14.787 1.00 97.00 179 THR A O 1
ATOM 1460 N N . PRO A 1 180 ? 2.879 -17.593 -14.157 1.00 95.00 180 PRO A N 1
ATOM 1461 C CA . PRO A 1 180 ? 3.939 -16.596 -13.981 1.00 95.00 180 PRO A CA 1
ATOM 1462 C C . PRO A 1 180 ? 4.285 -15.831 -15.270 1.00 95.00 180 PRO A C 1
ATOM 1464 O O . PRO A 1 180 ? 4.625 -14.654 -15.213 1.00 95.00 180 PRO A O 1
ATOM 1467 N N . ASP A 1 181 ? 4.148 -16.460 -16.440 1.00 95.62 181 ASP A N 1
ATOM 1468 C CA . ASP A 1 181 ? 4.395 -15.801 -17.730 1.00 95.62 181 ASP A CA 1
ATOM 1469 C C . ASP A 1 181 ? 3.320 -14.749 -18.049 1.00 95.62 181 ASP A C 1
ATOM 1471 O O . ASP A 1 181 ? 3.613 -13.710 -18.644 1.00 95.62 181 ASP A O 1
ATOM 1475 N N . ASP A 1 182 ? 2.066 -14.991 -17.647 1.00 96.19 182 ASP A N 1
ATOM 1476 C CA . ASP A 1 182 ? 0.979 -14.015 -17.787 1.00 96.19 182 ASP A CA 1
ATOM 1477 C C . ASP A 1 182 ? 1.226 -12.774 -16.927 1.00 96.19 182 ASP A C 1
ATOM 1479 O O . ASP A 1 182 ? 1.023 -11.651 -17.396 1.00 96.19 182 ASP A O 1
ATOM 1483 N N . ASP A 1 183 ? 1.695 -12.992 -15.700 1.00 93.88 183 ASP A N 1
ATOM 1484 C CA . ASP A 1 183 ? 2.113 -11.956 -14.758 1.00 93.88 183 ASP A CA 1
ATOM 1485 C C . ASP A 1 183 ? 3.273 -11.124 -15.329 1.00 93.88 183 ASP A C 1
ATOM 1487 O O . ASP A 1 183 ? 3.174 -9.903 -15.504 1.00 93.88 183 ASP A O 1
ATOM 1491 N N . GLU A 1 184 ? 4.344 -11.797 -15.759 1.00 90.12 184 GLU A N 1
ATOM 1492 C CA . GLU A 1 184 ? 5.511 -11.144 -16.345 1.00 90.12 184 GLU A CA 1
ATOM 1493 C C . GLU A 1 184 ? 5.132 -10.331 -17.592 1.00 90.12 184 GLU A C 1
ATOM 1495 O O . GLU A 1 184 ? 5.507 -9.163 -17.726 1.00 90.12 184 GLU A O 1
ATOM 1500 N N . LYS A 1 185 ? 4.325 -10.907 -18.493 1.00 90.62 185 LYS A N 1
ATOM 1501 C CA . LYS A 1 185 ? 3.821 -10.220 -19.689 1.00 90.62 185 LYS A CA 1
ATOM 1502 C C . LYS A 1 185 ? 2.984 -8.993 -19.328 1.00 90.62 185 LYS A C 1
ATOM 1504 O O . LYS A 1 185 ? 3.086 -7.963 -20.002 1.00 90.62 185 LYS A O 1
ATOM 1509 N N . TRP A 1 186 ? 2.174 -9.076 -18.274 1.00 91.81 186 TRP A N 1
ATOM 1510 C CA . TRP A 1 186 ? 1.357 -7.961 -17.814 1.00 91.81 186 TRP A CA 1
ATOM 1511 C C . TRP A 1 186 ? 2.225 -6.795 -17.339 1.00 91.81 186 TRP A C 1
ATOM 1513 O O . TRP A 1 186 ? 2.039 -5.663 -17.800 1.00 91.81 186 TRP A O 1
ATOM 1523 N N . TYR A 1 187 ? 3.195 -7.046 -16.462 1.00 87.12 187 TYR A N 1
ATOM 1524 C CA . TYR A 1 187 ? 4.062 -5.996 -15.920 1.00 87.12 187 TYR A CA 1
ATOM 1525 C C . TYR A 1 187 ? 5.099 -5.488 -16.928 1.00 87.12 187 TYR A C 1
ATOM 1527 O O . TYR A 1 187 ? 5.339 -4.280 -16.990 1.00 87.12 187 TYR A O 1
ATOM 1535 N N . LYS A 1 188 ? 5.616 -6.346 -17.820 1.00 82.62 188 LYS A N 1
ATOM 1536 C CA . LYS A 1 188 ? 6.429 -5.909 -18.970 1.00 82.62 188 LYS A CA 1
ATOM 1537 C C . LYS A 1 188 ? 5.666 -4.957 -19.881 1.00 82.62 188 LYS A C 1
ATOM 1539 O O . LYS A 1 188 ? 6.283 -4.084 -20.471 1.00 82.62 188 LYS A O 1
ATOM 1544 N N . GLY A 1 189 ? 4.335 -5.059 -19.953 1.00 75.56 189 GLY A N 1
ATOM 1545 C CA . GLY A 1 189 ? 3.452 -4.143 -20.684 1.00 75.56 189 GLY A CA 1
ATOM 1546 C C . GLY A 1 189 ? 3.274 -2.749 -20.050 1.00 75.56 189 GLY A C 1
ATOM 1547 O O . GLY A 1 189 ? 2.327 -2.032 -20.400 1.00 75.56 189 GLY A O 1
ATOM 1548 N N . GLY A 1 190 ? 4.091 -2.372 -19.056 1.00 81.88 190 GLY A N 1
ATOM 1549 C CA . GLY A 1 190 ? 4.109 -1.056 -18.403 1.00 81.88 190 GLY A CA 1
ATOM 1550 C C . GLY A 1 190 ? 3.279 -0.985 -17.110 1.00 81.88 190 GLY A C 1
ATOM 1551 O O . GLY A 1 190 ? 3.286 -1.899 -16.299 1.00 81.88 190 GLY A O 1
ATOM 1552 N N . ILE A 1 191 ? 2.432 0.041 -16.975 1.00 86.19 191 ILE A N 1
ATOM 1553 C CA . ILE A 1 191 ? 1.786 0.473 -15.713 1.00 86.19 191 ILE A CA 1
ATOM 1554 C C . ILE A 1 191 ? 0.965 -0.481 -14.803 1.00 86.19 191 ILE A C 1
ATOM 1556 O O . ILE A 1 191 ? 0.673 -0.035 -13.727 1.00 86.19 191 ILE A O 1
ATOM 1560 N N . ASP A 1 192 ? 0.588 -1.723 -15.059 1.00 92.75 192 ASP A N 1
ATOM 1561 C CA . ASP A 1 192 ? -0.505 -2.421 -14.328 1.00 92.75 192 ASP A CA 1
ATOM 1562 C C . ASP A 1 192 ? -1.847 -1.669 -14.405 1.00 92.75 192 ASP A C 1
ATOM 1564 O O . ASP A 1 192 ? -2.047 -0.562 -13.911 1.00 92.75 192 ASP A O 1
ATOM 1568 N N . THR A 1 193 ? -2.804 -2.276 -15.098 1.00 95.44 193 THR A N 1
ATOM 1569 C CA . THR A 1 193 ? -4.117 -1.674 -15.320 1.00 95.44 193 THR A CA 1
ATOM 1570 C C . THR A 1 193 ? -5.102 -1.942 -14.188 1.00 95.44 193 THR A C 1
ATOM 1572 O O . THR A 1 193 ? -6.181 -1.352 -14.189 1.00 95.44 193 THR A O 1
ATOM 1575 N N . ARG A 1 194 ? -4.762 -2.781 -13.208 1.00 97.19 194 ARG A N 1
ATOM 1576 C CA . ARG A 1 194 ? -5.587 -3.052 -12.024 1.00 97.19 194 ARG A CA 1
ATOM 1577 C C . ARG A 1 194 ? -5.490 -1.914 -11.011 1.00 97.19 194 ARG A C 1
ATOM 1579 O O . ARG A 1 194 ? -4.408 -1.383 -10.765 1.00 97.19 194 ARG A O 1
ATOM 1586 N N . TYR A 1 195 ? -6.609 -1.549 -10.389 1.00 97.94 195 TYR A N 1
ATOM 1587 C CA . TYR A 1 195 ? -6.538 -0.669 -9.224 1.00 97.94 195 TYR A CA 1
ATOM 1588 C C . TYR A 1 195 ? -5.944 -1.443 -8.060 1.00 97.94 195 TYR A C 1
ATOM 1590 O O . TYR A 1 195 ? -6.274 -2.598 -7.840 1.00 97.94 195 TYR A O 1
ATOM 1598 N N . ASN A 1 196 ? -5.013 -0.814 -7.350 1.00 98.12 196 ASN A N 1
ATOM 1599 C CA . ASN A 1 196 ? -4.334 -1.416 -6.208 1.00 98.12 196 ASN A CA 1
ATOM 1600 C C . ASN A 1 196 ? -3.710 -2.799 -6.456 1.00 98.12 196 ASN A C 1
ATOM 1602 O O . ASN A 1 196 ? -3.548 -3.553 -5.506 1.00 98.12 196 ASN A O 1
ATOM 1606 N N . HIS A 1 197 ? -3.351 -3.118 -7.705 1.00 97.62 197 HIS A N 1
ATOM 1607 C CA . HIS A 1 197 ? -2.833 -4.432 -8.110 1.00 97.62 197 HIS A CA 1
ATOM 1608 C C . HIS A 1 197 ? -3.799 -5.604 -7.877 1.00 97.62 197 HIS A C 1
ATOM 1610 O O . HIS A 1 197 ? -3.362 -6.745 -7.778 1.00 97.62 197 HIS A O 1
ATOM 1616 N N . LEU A 1 198 ? -5.105 -5.337 -7.814 1.00 98.38 198 LEU A N 1
ATOM 1617 C CA . LEU A 1 198 ? -6.131 -6.355 -7.620 1.00 98.38 198 LEU A CA 1
ATOM 1618 C C . LEU A 1 198 ? -7.157 -6.326 -8.750 1.00 98.38 198 LEU A C 1
ATOM 1620 O O . LEU A 1 198 ? -7.539 -5.267 -9.262 1.00 98.38 198 LEU A O 1
ATOM 1624 N N . ILE A 1 199 ? -7.662 -7.498 -9.120 1.00 98.00 199 ILE A N 1
ATOM 1625 C CA . ILE A 1 199 ? -8.896 -7.569 -9.895 1.00 98.00 199 ILE A CA 1
ATOM 1626 C C . ILE A 1 199 ? -10.049 -6.981 -9.086 1.00 98.00 199 ILE A C 1
ATOM 1628 O O . ILE A 1 199 ? -10.113 -7.118 -7.861 1.00 98.00 199 ILE A O 1
ATOM 1632 N N . LYS A 1 200 ? -11.016 -6.397 -9.791 1.00 98.06 200 LYS A N 1
ATOM 1633 C CA . LYS A 1 200 ? -12.231 -5.830 -9.204 1.00 98.06 200 LYS A CA 1
ATOM 1634 C C . LYS A 1 200 ? -12.899 -6.753 -8.178 1.00 98.06 200 LYS A C 1
ATOM 1636 O O . LYS A 1 200 ? -13.244 -6.283 -7.099 1.00 98.06 200 LYS A O 1
ATOM 1641 N N . ASP A 1 201 ? -13.045 -8.041 -8.477 1.00 98.31 201 ASP A N 1
ATOM 1642 C CA . ASP A 1 201 ? -13.702 -8.989 -7.565 1.00 98.31 201 ASP A CA 1
ATOM 1643 C C . ASP A 1 201 ? -12.921 -9.202 -6.250 1.00 98.31 201 ASP A C 1
ATOM 1645 O O . ASP A 1 201 ? -13.523 -9.404 -5.196 1.00 98.31 201 ASP A O 1
ATOM 1649 N N . ASN A 1 202 ? -11.587 -9.119 -6.277 1.00 98.75 202 ASN A N 1
ATOM 1650 C CA . ASN A 1 202 ? -10.751 -9.311 -5.089 1.00 98.75 202 ASN A CA 1
ATOM 1651 C C . ASN A 1 202 ? -10.729 -8.088 -4.166 1.00 98.75 202 ASN A C 1
ATOM 1653 O O . ASN A 1 202 ? -10.380 -8.237 -2.994 1.00 98.75 202 ASN A O 1
ATOM 1657 N N . HIS A 1 203 ? -11.150 -6.908 -4.633 1.00 98.81 203 HIS A N 1
ATOM 1658 C CA . HIS A 1 203 ? -11.310 -5.753 -3.749 1.00 98.81 203 HIS A CA 1
ATOM 1659 C C . HIS A 1 203 ? -12.392 -5.985 -2.685 1.00 98.81 203 HIS A C 1
ATOM 1661 O O . HIS A 1 203 ? -12.146 -5.692 -1.515 1.00 98.81 203 HIS A O 1
ATOM 1667 N N . ASP A 1 204 ? -13.541 -6.556 -3.065 1.00 98.62 204 ASP A N 1
ATOM 1668 C CA . ASP A 1 204 ? -14.634 -6.855 -2.125 1.00 98.62 204 ASP A CA 1
ATOM 1669 C C . ASP A 1 204 ? -14.222 -7.923 -1.113 1.00 98.62 204 ASP A C 1
ATOM 1671 O O . ASP A 1 204 ? -14.414 -7.751 0.090 1.00 98.62 204 ASP A O 1
ATOM 1675 N N . ILE A 1 205 ? -13.522 -8.960 -1.583 1.00 98.81 205 ILE A N 1
ATOM 1676 C CA . ILE A 1 205 ? -12.979 -10.019 -0.725 1.00 98.81 205 ILE A CA 1
ATOM 1677 C C . ILE A 1 205 ? -11.961 -9.451 0.273 1.00 98.81 205 ILE A C 1
ATOM 1679 O O . ILE A 1 205 ? -12.011 -9.794 1.457 1.00 98.81 205 ILE A O 1
ATOM 1683 N N . LEU A 1 206 ? -11.047 -8.578 -0.171 1.00 98.88 206 LEU A N 1
ATOM 1684 C CA . LEU A 1 206 ? -10.074 -7.946 0.721 1.00 98.88 206 LEU A CA 1
ATOM 1685 C C . LEU A 1 206 ? -10.774 -7.060 1.757 1.00 98.88 206 LEU A C 1
ATOM 1687 O O . LEU A 1 206 ? -10.471 -7.161 2.945 1.00 98.88 206 LEU A O 1
ATOM 1691 N N . ALA A 1 207 ? -11.729 -6.230 1.330 1.00 98.81 207 ALA A N 1
ATOM 1692 C CA . ALA A 1 207 ? -12.481 -5.365 2.230 1.00 98.81 207 ALA A CA 1
ATOM 1693 C C . ALA A 1 207 ? -13.236 -6.177 3.297 1.00 98.81 207 ALA A C 1
ATOM 1695 O O . ALA A 1 207 ? -13.124 -5.862 4.482 1.00 98.81 207 ALA A O 1
ATOM 1696 N N . ASP A 1 208 ? -13.935 -7.248 2.910 1.00 98.88 208 ASP A N 1
ATOM 1697 C CA . ASP A 1 208 ? -14.660 -8.124 3.840 1.00 98.88 208 ASP A CA 1
ATOM 1698 C C . ASP A 1 208 ? -13.734 -8.816 4.837 1.00 98.88 208 ASP A C 1
ATOM 1700 O O . ASP A 1 208 ? -14.019 -8.853 6.037 1.00 98.88 208 ASP A O 1
ATOM 1704 N N . LYS A 1 209 ? -12.591 -9.323 4.370 1.00 98.88 209 LYS A N 1
ATOM 1705 C CA . LYS A 1 209 ? -11.590 -9.941 5.244 1.00 98.88 209 LYS A CA 1
ATOM 1706 C C . LYS A 1 209 ? -11.000 -8.940 6.239 1.00 98.88 209 LYS A C 1
ATOM 1708 O O . LYS A 1 209 ? -10.844 -9.279 7.415 1.00 98.88 209 LYS A O 1
ATOM 1713 N N . CYS A 1 210 ? -10.711 -7.713 5.804 1.00 98.81 210 CYS A N 1
ATOM 1714 C CA . CYS A 1 210 ? -10.245 -6.639 6.681 1.00 98.81 210 CYS A CA 1
ATOM 1715 C C . CYS A 1 210 ? -11.296 -6.288 7.745 1.00 98.81 210 CYS A C 1
ATOM 1717 O O . CYS A 1 210 ? -10.956 -6.222 8.925 1.00 98.81 210 CYS A O 1
ATOM 1719 N N . VAL A 1 211 ? -12.570 -6.134 7.360 1.00 98.69 211 VAL A N 1
ATOM 1720 C CA . VAL A 1 211 ? -13.682 -5.895 8.302 1.00 98.69 211 VAL A CA 1
ATOM 1721 C C . VAL A 1 211 ? -13.783 -7.032 9.311 1.00 98.69 211 VAL A C 1
ATOM 1723 O O . VAL A 1 211 ? -13.807 -6.781 10.512 1.00 98.69 211 VAL A O 1
ATOM 1726 N N . HIS A 1 212 ? -13.811 -8.280 8.841 1.00 98.69 212 HIS A N 1
ATOM 1727 C CA . HIS A 1 212 ? -13.920 -9.444 9.714 1.00 98.69 212 HIS A CA 1
ATOM 1728 C C . HIS A 1 212 ? -12.794 -9.474 10.750 1.00 98.69 212 HIS A C 1
ATOM 1730 O O . HIS A 1 212 ? -13.063 -9.598 11.944 1.00 98.69 212 HIS A O 1
ATOM 1736 N N . SER A 1 213 ? -11.552 -9.282 10.306 1.00 98.69 213 SER A N 1
ATOM 1737 C CA . SER A 1 213 ? -10.375 -9.314 11.177 1.00 98.69 213 SER A CA 1
ATOM 1738 C C . SER A 1 213 ? -10.400 -8.178 12.203 1.00 98.69 213 SER A C 1
ATOM 1740 O O . SER A 1 213 ? -10.192 -8.418 13.389 1.00 98.69 213 SER A O 1
ATOM 1742 N N . LEU A 1 214 ? -10.743 -6.954 11.784 1.00 98.19 214 LEU A N 1
ATOM 1743 C CA . LEU A 1 214 ? -10.878 -5.799 12.681 1.00 98.19 214 LEU A CA 1
ATOM 1744 C C . LEU A 1 214 ? -11.984 -5.982 13.729 1.00 98.19 214 LEU A C 1
ATOM 1746 O O . LEU A 1 214 ? -11.826 -5.544 14.864 1.00 98.19 214 LEU A O 1
ATOM 1750 N N . MET A 1 215 ? -13.098 -6.619 13.363 1.00 97.19 215 MET A N 1
ATOM 1751 C CA . MET A 1 215 ? -14.257 -6.774 14.249 1.00 97.19 215 MET A CA 1
ATOM 1752 C C . MET A 1 215 ? -14.145 -7.963 15.206 1.00 97.19 215 MET A C 1
ATOM 1754 O O . MET A 1 215 ? -14.800 -7.969 16.247 1.00 97.19 215 MET A O 1
ATOM 1758 N N . THR A 1 216 ? -13.356 -8.977 14.857 1.00 98.12 216 THR A N 1
ATOM 1759 C CA . THR A 1 216 ? -13.276 -10.236 15.619 1.00 98.12 216 THR A CA 1
ATOM 1760 C C . THR A 1 216 ? -11.904 -10.490 16.236 1.00 98.12 216 THR A C 1
ATOM 1762 O O . THR A 1 216 ? -11.775 -11.358 17.096 1.00 98.12 216 THR A O 1
ATOM 1765 N N . GLY A 1 217 ? -10.873 -9.758 15.807 1.00 97.81 217 GLY A N 1
ATOM 1766 C CA . GLY A 1 217 ? -9.485 -9.995 16.199 1.00 97.81 217 GLY A CA 1
ATOM 1767 C C . GLY A 1 217 ? -8.864 -11.249 15.576 1.00 97.81 217 GLY A C 1
ATOM 1768 O O . GLY A 1 217 ? -7.748 -11.613 15.943 1.00 97.81 217 GLY A O 1
ATOM 1769 N N . THR A 1 218 ? -9.557 -11.932 14.658 1.00 98.19 218 THR A N 1
ATOM 1770 C CA . THR A 1 218 ? -9.019 -13.118 13.978 1.00 98.19 218 THR A CA 1
ATOM 1771 C C . THR A 1 218 ? -7.936 -12.746 12.972 1.00 98.19 218 THR A C 1
ATOM 1773 O O . THR A 1 218 ? -7.954 -11.653 12.410 1.00 98.19 218 THR A O 1
ATOM 1776 N N . THR A 1 219 ? -7.044 -13.695 12.682 1.00 98.69 219 THR A N 1
ATOM 1777 C CA . THR A 1 219 ? -6.025 -13.568 11.634 1.00 98.69 219 THR A CA 1
ATOM 1778 C C . THR A 1 219 ? -6.630 -13.134 10.297 1.00 98.69 219 THR A C 1
ATOM 1780 O O . THR A 1 219 ? -7.570 -13.762 9.802 1.00 98.69 219 THR A O 1
ATOM 1783 N N . LEU A 1 220 ? -6.029 -12.121 9.674 1.00 98.81 220 LEU A N 1
ATOM 1784 C CA . LEU A 1 220 ? -6.269 -11.794 8.274 1.00 98.81 220 LEU A CA 1
ATOM 1785 C C . LEU A 1 220 ? -5.489 -12.781 7.401 1.00 98.81 220 LEU A C 1
ATOM 1787 O O . LEU A 1 220 ? -4.283 -12.646 7.217 1.00 98.81 220 LEU A O 1
ATOM 1791 N N . ASP A 1 221 ? -6.171 -13.792 6.875 1.00 98.69 221 ASP A N 1
ATOM 1792 C CA . ASP A 1 221 ? -5.555 -14.768 5.975 1.00 98.69 221 ASP A CA 1
ATOM 1793 C C . ASP A 1 221 ? -5.655 -14.307 4.510 1.00 98.69 221 ASP A C 1
ATOM 1795 O O . ASP A 1 221 ? -6.745 -14.313 3.916 1.00 98.69 221 ASP A O 1
ATOM 1799 N N . LEU A 1 222 ? -4.518 -13.898 3.937 1.00 98.75 222 LEU A N 1
ATOM 1800 C CA . LEU A 1 222 ? -4.377 -13.483 2.539 1.00 98.75 222 LEU A CA 1
ATOM 1801 C C . LEU A 1 222 ? -4.124 -14.660 1.581 1.00 98.75 222 LEU A C 1
ATOM 1803 O O . LEU A 1 222 ? -4.253 -14.517 0.364 1.00 98.75 222 LEU A O 1
ATOM 1807 N N . CYS A 1 223 ? -3.820 -15.847 2.102 1.00 98.25 223 CYS A N 1
ATOM 1808 C CA . CYS A 1 223 ? -3.471 -17.028 1.313 1.00 98.25 223 CYS A CA 1
ATOM 1809 C C . CYS A 1 223 ? -4.695 -17.759 0.746 1.00 98.25 223 CYS A C 1
ATOM 1811 O O . CYS A 1 223 ? -4.561 -18.581 -0.161 1.00 98.25 223 CYS A O 1
ATOM 1813 N N . VAL A 1 224 ? -5.907 -17.467 1.229 1.00 97.88 224 VAL A N 1
ATOM 1814 C CA . VAL A 1 224 ? -7.123 -18.210 0.848 1.00 97.88 224 VAL A CA 1
ATOM 1815 C C . VAL A 1 224 ? -8.340 -17.313 0.621 1.00 97.88 224 VAL A C 1
ATOM 1817 O O . VAL A 1 224 ? -8.433 -16.201 1.136 1.00 97.88 224 VAL A O 1
ATOM 1820 N N . GLY A 1 225 ? -9.315 -17.811 -0.143 1.00 97.94 225 GLY A N 1
ATOM 1821 C CA . GLY A 1 225 ? -10.617 -17.163 -0.371 1.00 97.94 225 GLY A CA 1
ATOM 1822 C C . GLY A 1 225 ? -10.663 -16.144 -1.515 1.00 97.94 225 GLY A C 1
ATOM 1823 O O . GLY A 1 225 ? -11.748 -15.841 -2.001 1.00 97.94 225 GLY A O 1
ATOM 1824 N N . PHE A 1 226 ? -9.512 -15.662 -1.984 1.00 98.69 226 PHE A N 1
ATOM 1825 C CA . PHE A 1 226 ? -9.404 -14.809 -3.173 1.00 98.69 226 PHE A CA 1
ATOM 1826 C C . PHE A 1 226 ? -9.658 -15.584 -4.471 1.00 98.69 226 PHE A C 1
ATOM 1828 O O . PHE A 1 226 ? -9.412 -16.792 -4.547 1.00 98.69 226 PHE A O 1
ATOM 1835 N N . LYS A 1 227 ? -10.116 -14.883 -5.513 1.00 98.31 227 LYS A N 1
ATOM 1836 C CA . LYS A 1 227 ? -10.143 -15.407 -6.882 1.00 98.31 227 LYS A CA 1
ATOM 1837 C C . LYS A 1 227 ? -8.711 -15.458 -7.412 1.00 98.31 227 LYS A C 1
ATOM 1839 O O . LYS A 1 227 ? -7.975 -14.480 -7.296 1.00 98.31 227 LYS A O 1
ATOM 1844 N N . ARG A 1 228 ? -8.333 -16.602 -7.979 1.00 98.12 228 ARG A N 1
ATOM 1845 C CA . ARG A 1 228 ? -6.973 -16.914 -8.436 1.00 98.12 228 ARG A CA 1
ATOM 1846 C C . ARG A 1 228 ? -7.009 -17.511 -9.835 1.00 98.12 228 ARG A C 1
ATOM 1848 O O . ARG A 1 228 ? -8.022 -18.104 -10.205 1.00 98.12 228 ARG A O 1
ATOM 1855 N N . HIS A 1 229 ? -5.904 -17.393 -10.564 1.00 97.19 229 HIS A N 1
ATOM 1856 C CA . HIS A 1 229 ?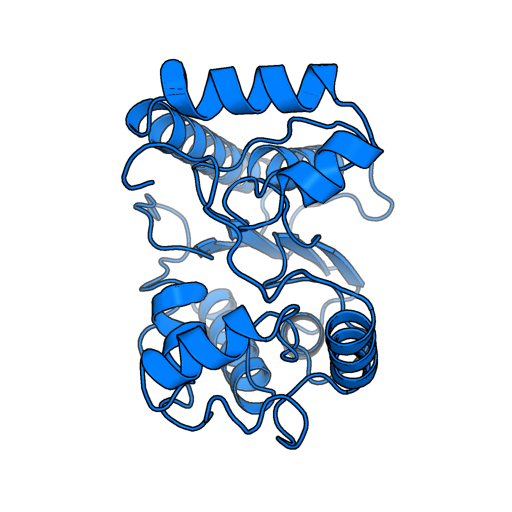 -5.713 -18.009 -11.879 1.00 97.19 229 HIS A CA 1
ATOM 1857 C C . HIS A 1 229 ? -6.790 -17.639 -12.903 1.00 97.19 229 HIS A C 1
ATOM 1859 O O . HIS A 1 229 ? -7.345 -18.505 -13.579 1.00 97.19 229 HIS A O 1
ATOM 1865 N N . ILE A 1 230 ? -7.106 -16.346 -13.003 1.00 96.06 230 ILE A N 1
ATOM 1866 C CA . ILE A 1 230 ? -8.130 -15.848 -13.930 1.00 96.06 230 ILE A CA 1
ATOM 1867 C C . ILE A 1 230 ? -7.592 -14.890 -14.991 1.00 96.06 230 ILE A C 1
ATOM 1869 O O . ILE A 1 230 ? -8.191 -14.799 -16.058 1.00 96.06 230 ILE A O 1
ATOM 1873 N N . LEU A 1 231 ? -6.509 -14.160 -14.707 1.00 96.56 231 LEU A N 1
ATOM 1874 C CA . LEU A 1 231 ? -5.977 -13.149 -15.616 1.00 96.56 231 LEU A CA 1
ATOM 1875 C C . LEU A 1 231 ? -4.943 -13.744 -16.561 1.00 96.56 231 LEU A C 1
ATOM 1877 O O . LEU A 1 231 ? -3.953 -14.332 -16.117 1.00 96.56 231 LEU A O 1
ATOM 1881 N N . ARG A 1 232 ? -5.139 -13.511 -17.859 1.00 96.19 232 ARG A N 1
ATOM 1882 C CA . ARG A 1 232 ? -4.108 -13.736 -18.875 1.00 96.19 232 ARG A CA 1
ATOM 1883 C C . ARG A 1 232 ? -3.368 -12.447 -19.207 1.00 96.19 232 ARG A C 1
ATOM 1885 O O . ARG A 1 232 ? -3.942 -11.355 -19.195 1.00 96.19 232 ARG A O 1
ATOM 1892 N N . GLY A 1 233 ? -2.099 -12.567 -19.587 1.00 91.94 233 GLY A N 1
ATOM 1893 C CA . GLY A 1 233 ? -1.233 -11.428 -19.892 1.00 91.94 233 GLY A CA 1
ATOM 1894 C C . GLY A 1 233 ? -1.704 -10.594 -21.094 1.00 91.94 233 GLY A C 1
ATOM 1895 O O . GLY A 1 233 ? -1.373 -9.415 -21.207 1.00 91.94 233 GLY A O 1
ATOM 1896 N N . ASP A 1 234 ? -2.492 -11.176 -22.004 1.00 92.00 234 ASP A N 1
ATOM 1897 C CA . ASP A 1 234 ? -3.071 -10.493 -23.169 1.00 92.00 234 ASP A CA 1
ATOM 1898 C C . ASP A 1 234 ? -4.374 -9.723 -22.872 1.00 92.00 234 ASP A C 1
ATOM 1900 O O . ASP A 1 234 ? -4.845 -8.961 -23.719 1.00 92.00 234 ASP A O 1
ATOM 1904 N N . GLU A 1 235 ? -4.923 -9.832 -21.659 1.00 93.56 235 GLU A N 1
ATOM 1905 C CA . GLU A 1 235 ? -6.205 -9.217 -21.286 1.00 93.56 235 GLU A CA 1
ATOM 1906 C C . GLU A 1 235 ? -6.076 -7.842 -20.624 1.00 93.56 235 GLU A C 1
ATOM 1908 O O . GLU A 1 235 ? -7.071 -7.229 -20.227 1.00 93.56 235 GLU A O 1
ATOM 1913 N N . ARG A 1 236 ? -4.855 -7.307 -20.554 1.00 91.38 236 ARG A N 1
ATOM 1914 C CA . ARG A 1 236 ? -4.508 -6.032 -19.909 1.00 91.38 236 ARG A CA 1
ATOM 1915 C C . ARG A 1 236 ? -5.415 -4.856 -20.250 1.00 91.38 236 ARG A C 1
ATOM 1917 O O . ARG A 1 236 ? -5.633 -3.974 -19.418 1.00 91.38 236 ARG A O 1
ATOM 1924 N N . TYR A 1 237 ? -5.915 -4.822 -21.481 1.00 92.44 237 TYR A N 1
ATOM 1925 C CA . TYR A 1 237 ? -6.733 -3.728 -22.002 1.00 92.44 237 TYR A CA 1
ATOM 1926 C C . TYR A 1 237 ? -8.198 -4.101 -22.246 1.00 92.44 237 TYR A C 1
ATOM 1928 O O . TYR A 1 237 ? -8.973 -3.228 -22.636 1.00 92.44 237 TYR A O 1
ATOM 1936 N N . THR A 1 238 ? -8.562 -5.374 -22.088 1.00 92.19 238 THR A N 1
ATOM 1937 C CA . THR A 1 238 ? -9.872 -5.923 -22.477 1.00 92.19 238 THR A CA 1
ATOM 1938 C C . THR A 1 238 ? -10.630 -6.531 -21.301 1.00 92.19 238 THR A C 1
ATOM 1940 O O . THR A 1 238 ? -11.859 -6.610 -21.352 1.00 92.19 238 THR A O 1
ATOM 1943 N N . SER A 1 239 ? -9.929 -6.924 -20.235 1.00 92.06 239 SER A N 1
ATOM 1944 C CA . SER A 1 239 ? -10.541 -7.466 -19.028 1.00 92.06 239 SER A CA 1
ATOM 1945 C C . SER A 1 239 ? -11.476 -6.450 -18.371 1.00 92.06 239 SER A C 1
ATOM 1947 O O . SER A 1 239 ? -11.159 -5.271 -18.232 1.00 92.06 239 SER A O 1
ATOM 1949 N N . LYS A 1 240 ? -12.640 -6.920 -17.913 1.00 93.31 240 LYS A N 1
ATOM 1950 C CA . LYS A 1 240 ? -13.601 -6.116 -17.134 1.00 93.31 240 LYS A CA 1
ATOM 1951 C C . LYS A 1 240 ? -13.222 -6.004 -15.653 1.00 93.31 240 LYS A C 1
ATOM 1953 O O . LYS A 1 240 ? -13.927 -5.344 -14.894 1.00 93.31 240 LYS A O 1
ATOM 1958 N N . GLN A 1 241 ? -12.140 -6.671 -15.256 1.00 94.69 241 GLN A N 1
ATOM 1959 C CA . GLN A 1 241 ? -11.654 -6.755 -13.883 1.00 94.69 241 GLN A CA 1
ATOM 1960 C C . GLN A 1 241 ? -10.598 -5.686 -13.554 1.00 94.69 241 GLN A C 1
ATOM 1962 O O . GLN A 1 241 ? -10.081 -5.673 -12.444 1.00 94.69 241 GLN A O 1
ATOM 1967 N N . VAL A 1 242 ? -10.265 -4.796 -14.495 1.00 93.69 242 VAL A N 1
ATOM 1968 C CA . VAL A 1 242 ? -9.206 -3.785 -14.337 1.00 93.69 242 VAL A CA 1
ATOM 1969 C C . VAL A 1 242 ? -9.776 -2.375 -14.147 1.00 93.69 242 VAL A C 1
ATOM 1971 O O . VAL A 1 242 ? -10.952 -2.110 -14.405 1.00 93.69 242 VAL A O 1
ATOM 1974 N N . GLY A 1 243 ? -8.925 -1.445 -13.718 1.00 94.12 243 GLY A N 1
ATOM 1975 C CA . GLY A 1 243 ? -9.262 -0.043 -13.514 1.00 94.12 243 GLY A CA 1
ATOM 1976 C C . GLY A 1 243 ? -9.454 0.710 -14.839 1.00 94.12 243 GLY A C 1
ATOM 1977 O O . GLY A 1 243 ? -8.486 0.886 -15.591 1.00 94.12 243 GLY A O 1
ATOM 1978 N N . PRO A 1 244 ? -10.661 1.224 -15.148 1.00 92.25 244 PRO A N 1
ATOM 1979 C CA . PRO A 1 244 ? -10.943 1.849 -16.441 1.00 92.25 244 PRO A CA 1
ATOM 1980 C C . PRO A 1 244 ? -10.086 3.094 -16.713 1.00 92.25 244 PRO A C 1
ATOM 1982 O O . PRO A 1 244 ? -9.754 3.361 -17.868 1.00 92.25 244 PRO A O 1
ATOM 1985 N N . LEU A 1 245 ? -9.664 3.833 -15.678 1.00 92.62 245 LEU A N 1
ATOM 1986 C CA . LEU A 1 245 ? -8.810 5.017 -15.840 1.00 92.62 245 LEU A CA 1
ATOM 1987 C C . LEU A 1 245 ? -7.342 4.676 -16.138 1.00 92.62 245 LEU A C 1
ATOM 1989 O O . LEU A 1 245 ? -6.603 5.543 -16.617 1.00 92.62 245 LEU A O 1
ATOM 1993 N N . LEU A 1 246 ? -6.895 3.446 -15.866 1.00 92.75 246 LEU A N 1
ATOM 1994 C CA . LEU A 1 246 ? -5.516 3.023 -16.129 1.00 92.75 246 LEU A CA 1
ATOM 1995 C C . LEU A 1 246 ? -5.331 2.492 -17.549 1.00 92.75 246 LEU A C 1
ATOM 1997 O O . LEU A 1 246 ? -4.236 2.629 -18.092 1.00 92.75 246 LEU A O 1
ATOM 2001 N N . ILE A 1 247 ? -6.383 1.980 -18.200 1.00 92.88 247 ILE A N 1
ATOM 2002 C CA . ILE A 1 247 ? -6.295 1.468 -19.579 1.00 92.88 247 ILE A CA 1
ATOM 2003 C C . ILE A 1 247 ? -5.785 2.544 -20.560 1.00 92.88 247 ILE A C 1
ATOM 2005 O O . ILE A 1 247 ? -4.799 2.278 -21.255 1.00 92.88 247 ILE A O 1
ATOM 2009 N N . PRO A 1 248 ? -6.368 3.762 -20.640 1.00 91.56 248 PRO A N 1
ATOM 2010 C CA . PRO A 1 248 ? -5.879 4.784 -21.566 1.00 91.56 248 PRO A CA 1
ATOM 2011 C C . PRO A 1 248 ? -4.448 5.230 -21.246 1.00 91.56 248 PRO A C 1
ATOM 2013 O O . PRO A 1 248 ? -3.653 5.446 -22.160 1.00 91.56 248 PRO A O 1
ATOM 2016 N N . LYS A 1 249 ? -4.097 5.324 -19.954 1.00 88.44 249 LYS A N 1
ATOM 2017 C CA . LYS A 1 249 ? -2.741 5.682 -19.507 1.00 88.44 249 LYS A CA 1
ATOM 2018 C C . LYS A 1 249 ? -1.723 4.633 -19.945 1.00 88.44 249 LYS A C 1
ATOM 2020 O O . LYS A 1 249 ? -0.695 4.985 -20.517 1.00 88.44 249 LYS A O 1
ATOM 2025 N N . ALA A 1 250 ? -2.035 3.357 -19.738 1.00 88.12 250 ALA A N 1
ATOM 2026 C CA . ALA A 1 250 ? -1.181 2.250 -20.138 1.00 88.12 250 ALA A CA 1
ATOM 2027 C C . ALA A 1 250 ? -1.014 2.181 -21.666 1.00 88.12 250 ALA A C 1
ATOM 2029 O O . ALA A 1 250 ? 0.103 1.995 -22.138 1.00 88.12 250 ALA A O 1
ATOM 2030 N N . LYS A 1 251 ? -2.082 2.409 -22.449 1.00 88.75 251 LYS A N 1
ATOM 2031 C CA . LYS A 1 251 ? -1.989 2.493 -23.919 1.00 88.75 251 LYS A CA 1
ATOM 2032 C C . LYS A 1 251 ? -1.096 3.646 -24.376 1.00 88.75 251 LYS A C 1
ATOM 2034 O O . LYS A 1 251 ? -0.217 3.430 -25.203 1.00 88.75 251 LYS A O 1
ATOM 2039 N N . LYS A 1 252 ? -1.277 4.843 -23.806 1.00 84.69 252 LYS A N 1
ATOM 2040 C CA . LYS A 1 252 ? -0.447 6.015 -24.122 1.00 84.69 252 LYS A CA 1
ATOM 2041 C C . LYS A 1 252 ? 1.031 5.728 -23.856 1.00 84.69 252 LYS A C 1
ATOM 2043 O O . LYS A 1 252 ? 1.855 5.939 -24.737 1.00 84.69 252 LYS A O 1
ATOM 2048 N N . LEU A 1 253 ? 1.353 5.184 -22.684 1.00 77.38 253 LEU A N 1
ATOM 2049 C CA . LEU A 1 253 ? 2.731 4.841 -22.328 1.00 77.38 253 LEU A CA 1
ATOM 2050 C C . LEU A 1 253 ? 3.343 3.773 -23.233 1.00 77.38 253 LEU A C 1
ATOM 2052 O O . LEU A 1 253 ? 4.528 3.860 -23.532 1.00 77.38 253 LEU A O 1
ATOM 2056 N N . ASN A 1 254 ? 2.551 2.793 -23.674 1.00 77.75 254 ASN A N 1
ATOM 2057 C CA . ASN A 1 254 ? 3.008 1.791 -24.632 1.00 77.75 254 ASN A CA 1
ATOM 2058 C C . ASN A 1 254 ? 3.380 2.422 -25.985 1.00 77.75 254 ASN A C 1
ATOM 2060 O O . ASN A 1 254 ? 4.382 2.066 -26.586 1.00 77.75 254 ASN A O 1
ATOM 2064 N N . THR A 1 255 ? 2.612 3.416 -26.441 1.00 75.75 255 THR A N 1
ATOM 2065 C CA . THR A 1 255 ? 2.877 4.090 -27.724 1.00 75.75 255 THR A CA 1
ATOM 2066 C C . THR A 1 255 ? 4.025 5.097 -27.691 1.00 75.75 255 THR A C 1
ATOM 2068 O O . THR A 1 255 ? 4.643 5.335 -28.721 1.00 75.75 255 THR A O 1
ATOM 2071 N N . THR A 1 256 ? 4.292 5.729 -26.545 1.00 66.94 256 THR A N 1
ATOM 2072 C CA . THR A 1 256 ? 5.221 6.870 -26.459 1.00 66.94 256 THR A CA 1
ATOM 2073 C C . THR A 1 256 ? 6.578 6.519 -25.871 1.00 66.94 256 THR A C 1
ATOM 2075 O O . THR A 1 256 ? 7.351 7.427 -25.587 1.00 66.94 256 THR A O 1
ATOM 2078 N N . SER A 1 257 ? 6.854 5.247 -25.592 1.00 64.00 257 SER A N 1
ATOM 2079 C CA . SER A 1 257 ? 8.066 4.886 -24.875 1.00 64.00 257 SER A CA 1
ATOM 2080 C C . SER A 1 257 ? 8.855 3.780 -25.549 1.00 64.00 257 SER A C 1
ATOM 2082 O O . SER A 1 257 ? 8.322 2.713 -25.830 1.00 64.00 257 SER A O 1
ATOM 2084 N N . ASP A 1 258 ? 10.160 4.013 -25.695 1.00 59.97 258 ASP A N 1
ATOM 2085 C CA . ASP A 1 258 ? 11.136 2.986 -26.068 1.00 59.97 258 ASP A CA 1
ATOM 2086 C C . ASP A 1 258 ? 11.417 1.973 -24.936 1.00 59.97 258 ASP A C 1
ATOM 2088 O O . ASP A 1 258 ? 12.185 1.037 -25.140 1.00 59.97 258 ASP A O 1
ATOM 2092 N N . ARG A 1 259 ? 10.713 2.095 -23.792 1.00 56.94 259 ARG A N 1
ATOM 2093 C CA . ARG A 1 259 ? 10.706 1.231 -22.586 1.00 56.94 259 ARG A CA 1
ATOM 2094 C C . ARG A 1 259 ? 10.723 -0.285 -22.827 1.00 56.94 259 ARG A C 1
ATOM 2096 O O . ARG A 1 259 ? 11.034 -1.027 -21.905 1.00 56.94 259 ARG A O 1
ATOM 2103 N N . TYR A 1 260 ? 10.333 -0.745 -24.015 1.00 54.22 260 TYR A N 1
ATOM 2104 C CA . TYR A 1 260 ? 10.116 -2.158 -24.345 1.00 54.22 260 TYR A CA 1
ATOM 2105 C C . TYR A 1 260 ? 11.244 -2.778 -25.183 1.00 54.22 260 TYR A C 1
ATOM 2107 O O . TYR A 1 260 ? 11.118 -3.921 -25.616 1.00 54.22 260 TYR A O 1
ATOM 2115 N N . LYS A 1 261 ? 12.324 -2.029 -25.444 1.00 53.97 261 LYS A N 1
ATOM 2116 C CA . LYS A 1 261 ? 13.466 -2.464 -26.257 1.00 53.97 261 LYS A CA 1
ATOM 2117 C C . LYS A 1 261 ? 14.720 -2.557 -25.378 1.00 53.97 261 LYS A C 1
ATOM 2119 O O . LYS A 1 261 ? 15.486 -1.606 -25.290 1.00 53.97 261 LYS A O 1
ATOM 2124 N N . ASP A 1 262 ? 14.908 -3.699 -24.721 1.00 54.06 262 ASP A N 1
ATOM 2125 C CA . ASP A 1 262 ? 16.192 -4.131 -24.141 1.00 54.06 262 ASP A CA 1
ATOM 2126 C C . ASP A 1 262 ? 16.863 -3.205 -23.101 1.00 54.06 262 ASP A C 1
ATOM 2128 O O . ASP A 1 262 ? 18.077 -2.982 -23.140 1.00 54.06 262 ASP A O 1
ATOM 2132 N N . THR A 1 263 ? 16.126 -2.702 -22.106 1.00 54.56 263 THR A N 1
ATOM 2133 C CA . THR A 1 263 ? 16.756 -2.032 -20.956 1.00 54.56 263 THR A CA 1
ATOM 2134 C C . THR A 1 263 ? 17.286 -3.062 -19.953 1.00 54.56 263 THR A C 1
ATOM 2136 O O . THR A 1 263 ? 16.535 -3.753 -19.264 1.00 54.56 263 THR A O 1
ATOM 2139 N N . LYS A 1 264 ? 18.617 -3.189 -19.857 1.00 62.09 264 LYS A N 1
ATOM 2140 C CA . LYS A 1 264 ? 19.255 -3.907 -18.743 1.00 62.09 264 LYS A CA 1
ATOM 2141 C C . LYS A 1 264 ? 19.098 -3.076 -17.471 1.00 62.09 264 LYS A C 1
ATOM 2143 O O . LYS A 1 264 ? 19.509 -1.918 -17.454 1.00 62.09 264 LYS A O 1
ATOM 2148 N N . HIS A 1 265 ? 18.544 -3.670 -16.414 1.00 74.00 265 HIS A N 1
ATOM 2149 C CA . HIS A 1 265 ? 18.485 -3.014 -15.109 1.00 74.00 265 HIS A CA 1
ATOM 2150 C C . HIS A 1 265 ? 19.912 -2.713 -14.626 1.00 74.00 265 HIS A C 1
ATOM 2152 O O . HIS A 1 265 ? 20.796 -3.562 -14.706 1.00 74.00 265 HIS A O 1
ATOM 2158 N N . TRP A 1 266 ? 20.141 -1.502 -14.120 1.00 83.12 266 TRP A N 1
ATOM 2159 C CA . TRP A 1 266 ? 21.446 -1.053 -13.616 1.00 83.12 266 TRP A CA 1
ATOM 2160 C C . TRP A 1 266 ? 21.806 -1.615 -12.225 1.00 83.12 266 TRP A C 1
ATOM 2162 O O . TRP A 1 266 ? 22.897 -1.341 -11.723 1.00 83.12 266 TRP A O 1
ATOM 2172 N N . LEU A 1 267 ? 20.895 -2.364 -11.590 1.00 83.12 267 LEU A N 1
ATOM 2173 C CA . LEU A 1 267 ? 21.142 -3.015 -10.306 1.00 83.12 267 LEU A CA 1
ATOM 2174 C C . LEU A 1 267 ? 22.066 -4.209 -10.534 1.00 83.12 267 LEU A C 1
ATOM 2176 O O . LEU A 1 267 ? 21.851 -5.004 -11.447 1.00 83.12 267 LEU A O 1
ATOM 2180 N N . THR A 1 268 ? 23.104 -4.321 -9.713 1.00 78.75 268 THR A N 1
ATOM 2181 C CA . THR A 1 268 ? 24.052 -5.434 -9.768 1.00 78.75 268 THR A CA 1
ATOM 2182 C C . THR A 1 268 ? 23.716 -6.455 -8.683 1.00 78.75 268 THR A C 1
ATOM 2184 O O . THR A 1 268 ? 23.739 -6.106 -7.505 1.00 78.75 268 THR A O 1
ATOM 2187 N N . GLY A 1 269 ? 23.466 -7.709 -9.073 1.00 65.94 269 GLY A N 1
ATOM 2188 C CA . GLY A 1 269 ? 23.126 -8.812 -8.162 1.00 65.94 269 GLY A CA 1
ATOM 2189 C C . GLY A 1 269 ? 21.622 -9.086 -8.059 1.00 65.94 269 GLY A C 1
ATOM 2190 O O . GLY A 1 269 ? 20.816 -8.352 -8.628 1.00 65.94 269 GLY A O 1
ATOM 2191 N N . ASP A 1 270 ? 21.265 -10.156 -7.347 1.00 52.66 270 ASP A N 1
ATOM 2192 C CA . ASP A 1 270 ? 19.876 -10.455 -6.993 1.00 52.66 270 ASP A CA 1
ATOM 2193 C C . ASP A 1 270 ? 19.487 -9.557 -5.806 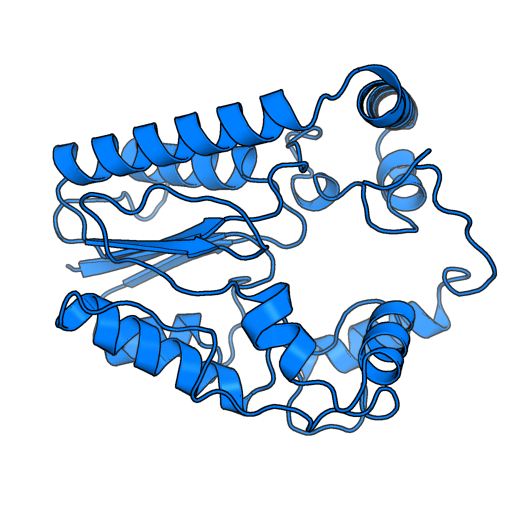1.00 52.66 270 ASP A C 1
ATOM 2195 O O . ASP A 1 270 ? 20.100 -9.649 -4.741 1.00 52.66 270 ASP A O 1
ATOM 2199 N N . LYS A 1 271 ? 18.519 -8.657 -5.999 1.00 52.38 271 LYS A N 1
ATOM 2200 C CA . LYS A 1 271 ? 17.881 -7.860 -4.942 1.00 52.38 271 LYS A CA 1
ATOM 2201 C C . LYS A 1 271 ? 16.370 -7.950 -5.073 1.00 52.38 271 LYS A C 1
ATOM 2203 O O . LYS A 1 271 ? 15.890 -7.784 -6.218 1.00 52.38 271 LYS A O 1
#

Radius of gyration: 18.59 Å; chains: 1; bounding box: 47×36×51 Å

pLDDT: mean 93.17, std 9.35, range [52.38, 98.88]

Secondary structure (DSSP, 8-state):
--EEEEEESGGG---S-TTSHHHHHHHHTT-SEEEEEE-TT--HHHHHHHHHHHHHT-SSS---TT-EEEEEE--TT-----TT-GGGG-TTSTTHHHHHHTT-HHHHHHHHHHHHHT--HHHHHHHHHHHHHHHHHHHHHHT-EEEEEESSS-----TTS--EES-IIIIIIGGGBSSHHHHHHHHHTSS--SGGGS-HHHHHHHHHHHHHHHHH---EE-SSSS--S-B-GGGTTT-TTS-TTHHHHHHHHHHS--TTS----S--S--

Organism: NCBI:txid408172

Foldseek 3Di:
DAEEEEFEEQLQPDDPDCLFLQNLLCVVVVGPYYHYHYYHQAAPVSSLVVVVCLCVVVDPHRDAAAYAYEYEHEDLLFDCQDPVCRNLSNLVPLCSLVVVVVPPNVSSVVVLCCSQPPDDPVVSQVVVQVSLVVVLVSCVVRHYAYDYAYQDDDDYDQVPHQAEADHCVPQALCQAALDVVQVVLQVLLPDQQARSSHFSVVSNVQSVLVNCCSVPVHYSYSNDDHRGNNGGNVCRQPDPRGHPVVNVVSVVCNVPDPSNPDRDRSHDDDD